Protein AF-A0A7C5XMZ4-F1 (afdb_monomer)

Mean predicted aligned error: 8.35 Å

Foldseek 3Di:
DFDLLVLVLLVQCFDANLVCVVQADPDPVDPGFFKWWKKKKAAAAPPPPQKIWIWIFTADNPPRFTAAPQKTWIDRPPDPPDDIDIDGQHRDTVSSVVVVQLVNQMWMWIFQAMFTHHPPGTGGGHGFWGWKAKWKFFDPPDQDCPLSLVLLLLLQVLCVVFFVWFWWKDLQGTIIMGMATEPHIGGFPPLADADPVRHRPGTDDPLNLLLLLVCCSCCPSSVVDPSNPVRTDPVRSGRRDIDTRFSGADRHNSGGTFTAGSNRHGDRSDSCSSVRRYTDPCSVVSSSVVVVVVVPPPPDDPPPPPPDPPDDDDPDDDD

pLDDT: mean 84.73, std 17.38, range [27.53, 98.38]

Secondary structure (DSSP, 8-state):
---HHHHHHHHHH-TTHHHHGGGS---TTS---EEEEEEEEE--TTSSTT-BEEEEEEEETTTTEEE--SEEEEB-TT-TTPPPEEEE--S-BHHHHHHHHHHTT-EEEEESEEEEE-TT--S--EEEEEEEEEEEEE-SS-S--HHHHHHHHHHHHHHTTT-S--EEEE-SSSEEEEEEEEEEEEETTTT-EE-TTS-EEE---HHHHHHHHHHHIIIIISTT-HHHHTTB-GGG-STTPEEEPTTSBPTTT-PBPEEE-TTS-B----TTHHHHTBPPTHHHHHHHHHHHHHHS--TTS-------TT-----PPP-

Radius of gyration: 21.28 Å; Cα contacts (8 Å, |Δi|>4): 611; chains: 1; bounding box: 60×54×48 Å

Structure (mmCIF, N/CA/C/O backbone):
data_AF-A0A7C5XMZ4-F1
#
_entry.id   AF-A0A7C5XMZ4-F1
#
loop_
_atom_site.group_PDB
_atom_site.id
_atom_site.type_symbol
_atom_site.label_atom_id
_atom_site.label_alt_id
_atom_site.label_comp_id
_atom_site.label_asym_id
_atom_site.label_entity_id
_atom_site.label_seq_id
_atom_site.pdbx_PDB_ins_code
_atom_site.Cartn_x
_atom_site.Cartn_y
_atom_site.Cartn_z
_atom_site.occupancy
_atom_site.B_iso_or_equiv
_atom_site.auth_seq_id
_atom_site.auth_comp_id
_atom_site.auth_asym_id
_atom_site.auth_atom_id
_atom_site.pdbx_PDB_model_num
ATOM 1 N N . MET A 1 1 ? 20.630 -12.367 2.322 1.00 43.78 1 MET A N 1
ATOM 2 C CA . MET A 1 1 ? 20.043 -11.332 1.444 1.00 43.78 1 MET A CA 1
ATOM 3 C C . MET A 1 1 ? 18.575 -11.670 1.307 1.00 43.78 1 MET A C 1
ATOM 5 O O . MET A 1 1 ? 18.290 -12.739 0.783 1.00 43.78 1 MET A O 1
ATOM 9 N N . SER A 1 2 ? 17.673 -10.853 1.857 1.00 59.34 2 SER A N 1
ATOM 10 C CA . SER A 1 2 ? 16.231 -11.066 1.686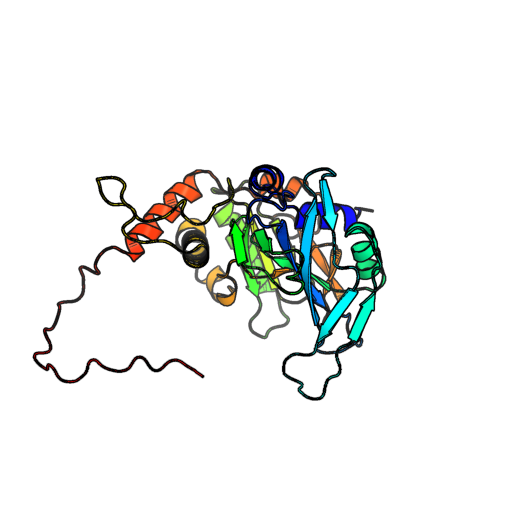 1.00 59.34 2 SER A CA 1
ATOM 11 C C . SER A 1 2 ? 15.871 -10.909 0.205 1.00 59.34 2 SER A C 1
ATOM 13 O O . SER A 1 2 ? 16.296 -9.935 -0.416 1.00 59.34 2 SER A O 1
ATOM 15 N N . ASP A 1 3 ? 15.128 -11.856 -0.368 1.00 89.38 3 ASP A N 1
ATOM 16 C CA . ASP A 1 3 ? 14.710 -11.810 -1.774 1.00 89.38 3 ASP A CA 1
ATOM 17 C C . ASP A 1 3 ? 13.647 -10.716 -1.967 1.00 89.38 3 ASP A C 1
ATOM 19 O O . ASP A 1 3 ? 12.468 -10.923 -1.677 1.00 89.38 3 ASP A O 1
ATOM 23 N N . VAL A 1 4 ? 14.073 -9.536 -2.440 1.00 95.62 4 VAL A N 1
ATOM 24 C CA . VAL A 1 4 ? 13.203 -8.376 -2.715 1.00 95.62 4 VAL A CA 1
ATOM 25 C C . VAL A 1 4 ? 12.037 -8.772 -3.610 1.00 95.62 4 VAL A C 1
ATOM 27 O O . VAL A 1 4 ? 10.905 -8.350 -3.381 1.00 95.62 4 VAL A O 1
ATOM 30 N N . VAL A 1 5 ? 12.293 -9.612 -4.614 1.00 96.25 5 VAL A N 1
ATOM 31 C CA . VAL A 1 5 ? 11.263 -10.047 -5.557 1.00 96.25 5 VAL A CA 1
ATOM 32 C C . VAL A 1 5 ? 10.279 -11.009 -4.903 1.00 96.25 5 VAL A C 1
ATOM 34 O O . VAL A 1 5 ? 9.074 -10.845 -5.090 1.00 96.25 5 VAL A O 1
ATOM 37 N N . GLY A 1 6 ? 10.757 -11.953 -4.091 1.00 96.12 6 GLY A N 1
ATOM 38 C CA . GLY A 1 6 ? 9.897 -12.831 -3.296 1.00 96.12 6 GLY A CA 1
ATOM 39 C C . GLY A 1 6 ? 8.956 -12.041 -2.382 1.00 96.12 6 GLY A C 1
ATOM 40 O O . GLY A 1 6 ? 7.740 -12.255 -2.408 1.00 96.12 6 GLY A O 1
ATOM 41 N N . PHE A 1 7 ? 9.493 -11.056 -1.653 1.00 97.44 7 PHE A N 1
ATOM 42 C CA . PHE A 1 7 ? 8.685 -10.143 -0.843 1.00 97.44 7 PHE A CA 1
ATOM 43 C C . PHE A 1 7 ? 7.689 -9.352 -1.698 1.00 97.44 7 PHE A C 1
ATOM 45 O O . PHE A 1 7 ? 6.510 -9.284 -1.364 1.00 97.44 7 PHE A O 1
ATOM 52 N N . ALA A 1 8 ? 8.124 -8.795 -2.829 1.00 97.88 8 ALA A N 1
ATOM 53 C CA . ALA A 1 8 ? 7.272 -8.011 -3.716 1.00 97.88 8 ALA A CA 1
ATOM 54 C C . ALA A 1 8 ? 6.089 -8.812 -4.269 1.00 97.88 8 ALA A C 1
ATOM 56 O O . ALA A 1 8 ? 4.973 -8.300 -4.307 1.00 97.88 8 ALA A O 1
ATOM 57 N N . ILE A 1 9 ? 6.305 -10.072 -4.654 1.00 97.31 9 ILE A N 1
ATOM 58 C CA . ILE A 1 9 ? 5.230 -10.964 -5.102 1.00 97.31 9 ILE A CA 1
ATOM 59 C C . ILE A 1 9 ? 4.224 -11.200 -3.974 1.00 97.31 9 ILE A C 1
ATOM 61 O O . ILE A 1 9 ? 3.022 -11.054 -4.200 1.00 97.31 9 ILE A O 1
ATOM 65 N N . ALA A 1 10 ? 4.694 -11.510 -2.762 1.00 96.88 10 ALA A N 1
ATOM 66 C CA . ALA A 1 10 ? 3.816 -11.679 -1.606 1.00 96.88 10 ALA A CA 1
ATOM 67 C C . ALA A 1 10 ? 3.040 -10.387 -1.292 1.00 96.88 10 ALA A C 1
ATOM 69 O O . ALA A 1 10 ? 1.837 -10.427 -1.055 1.00 96.88 10 ALA A O 1
ATOM 70 N N . PHE A 1 11 ? 3.700 -9.234 -1.383 1.00 97.38 11 PHE A N 1
ATOM 71 C CA . PHE A 1 11 ? 3.111 -7.925 -1.120 1.00 97.38 11 PHE A CA 1
ATOM 72 C C . PHE A 1 11 ? 2.059 -7.511 -2.160 1.00 97.38 11 PHE A C 1
ATOM 74 O O . PHE A 1 11 ? 1.047 -6.901 -1.807 1.00 97.38 11 PHE A O 1
ATOM 81 N N . ILE A 1 12 ? 2.270 -7.861 -3.435 1.00 97.31 12 ILE A N 1
ATOM 82 C CA . ILE A 1 12 ? 1.307 -7.663 -4.530 1.00 97.31 12 ILE A CA 1
ATOM 83 C C . ILE A 1 12 ? 0.084 -8.562 -4.343 1.00 97.31 12 ILE A C 1
ATOM 85 O O . ILE A 1 12 ? -1.048 -8.101 -4.491 1.00 97.31 12 ILE A O 1
ATOM 89 N N . LYS A 1 13 ? 0.301 -9.836 -4.004 1.00 96.19 13 LYS A N 1
ATOM 90 C CA . LYS A 1 13 ? -0.786 -10.762 -3.682 1.00 96.19 13 LYS A CA 1
ATOM 91 C C . LYS A 1 13 ? -1.589 -10.245 -2.489 1.00 96.19 13 LYS A C 1
ATOM 93 O O . LYS A 1 13 ? -2.808 -10.136 -2.575 1.00 96.19 13 LYS A O 1
ATOM 98 N N . GLY A 1 14 ? -0.916 -9.848 -1.417 1.00 96.12 14 GLY A N 1
ATOM 99 C CA . GLY A 1 14 ? -1.568 -9.475 -0.169 1.00 96.12 14 GLY A CA 1
ATOM 100 C C . GLY A 1 14 ? -2.189 -10.675 0.550 1.00 96.12 14 GLY A C 1
ATOM 101 O O . GLY A 1 14 ? -2.212 -11.802 0.034 1.00 96.12 14 GLY A O 1
ATOM 102 N N . LEU A 1 15 ? -2.665 -10.418 1.762 1.00 95.00 15 LEU A N 1
ATOM 103 C CA . LEU A 1 15 ? -3.123 -11.419 2.718 1.00 95.00 15 LEU A CA 1
ATOM 104 C C . LEU A 1 15 ? -4.347 -12.188 2.198 1.00 95.00 15 LEU A C 1
ATOM 106 O O . LEU A 1 15 ? -4.423 -13.409 2.325 1.00 95.00 15 LEU A O 1
ATOM 110 N N . HIS A 1 16 ? -5.273 -11.488 1.538 1.00 94.50 16 HIS A N 1
ATOM 111 C CA . HIS A 1 16 ? -6.620 -12.011 1.272 1.00 94.50 16 HIS A CA 1
ATOM 112 C C . HIS A 1 16 ? -6.846 -12.523 -0.156 1.00 94.50 16 HIS A C 1
ATOM 114 O O . HIS A 1 16 ? -7.959 -12.916 -0.505 1.00 94.50 16 HIS A O 1
ATOM 120 N N . HIS A 1 17 ? -5.821 -12.563 -1.014 1.00 92.44 17 HIS A N 1
ATOM 121 C CA . HIS A 1 17 ? -6.036 -12.868 -2.437 1.00 92.44 17 HIS A CA 1
ATOM 122 C C . HIS A 1 17 ? -6.640 -14.254 -2.653 1.00 92.44 17 HIS A C 1
ATOM 124 O O . HIS A 1 17 ? -7.527 -14.401 -3.489 1.00 92.44 17 HIS A O 1
ATOM 130 N N . ARG A 1 18 ? -6.210 -15.264 -1.884 1.00 91.19 18 ARG A N 1
ATOM 131 C CA . ARG A 1 18 ? -6.732 -16.634 -2.003 1.00 91.19 18 ARG A CA 1
ATOM 132 C C . ARG A 1 18 ? -8.214 -16.731 -1.663 1.00 91.19 18 ARG A C 1
ATOM 134 O O . ARG A 1 18 ? -8.898 -17.547 -2.268 1.00 91.19 18 ARG A O 1
ATOM 141 N N . GLU A 1 19 ? -8.708 -15.897 -0.750 1.00 90.88 19 GLU A N 1
ATOM 142 C CA . GLU A 1 19 ? -10.135 -15.816 -0.414 1.00 90.88 19 GLU A CA 1
ATOM 143 C C . GLU A 1 19 ? -10.957 -15.204 -1.557 1.00 90.88 19 GLU A C 1
ATOM 145 O O . GLU A 1 19 ? -12.115 -15.562 -1.748 1.00 90.88 19 GLU A O 1
ATOM 150 N N . LEU A 1 20 ? -10.354 -14.304 -2.338 1.00 89.50 20 LEU A N 1
ATOM 151 C CA . LEU A 1 20 ? -11.013 -13.585 -3.432 1.00 89.50 20 LEU A CA 1
ATOM 152 C C . LEU A 1 20 ? -10.897 -14.289 -4.791 1.00 89.50 20 LEU A C 1
ATOM 154 O O . LEU A 1 20 ? -11.711 -14.060 -5.683 1.00 89.50 20 LEU A O 1
ATOM 158 N N . LEU A 1 21 ? -9.884 -15.141 -4.978 1.00 86.50 21 LEU A N 1
ATOM 159 C CA . LEU A 1 21 ? -9.676 -15.892 -6.220 1.00 86.50 21 LEU A CA 1
ATOM 160 C C . LEU A 1 21 ? -10.888 -16.746 -6.645 1.00 86.50 21 LEU A C 1
ATOM 162 O O . LEU A 1 21 ? -11.124 -16.829 -7.848 1.00 86.50 21 LEU A O 1
ATOM 166 N N . PRO A 1 22 ? -11.666 -17.381 -5.743 1.00 83.88 22 PRO A N 1
ATOM 167 C CA . PRO A 1 22 ? -12.878 -18.109 -6.112 1.00 83.88 22 PRO A CA 1
ATOM 168 C C . PRO A 1 22 ? -13.932 -17.270 -6.834 1.00 83.88 22 PRO A C 1
ATOM 170 O O . PRO A 1 22 ? -14.630 -17.814 -7.690 1.00 83.88 22 PRO A O 1
ATOM 173 N N . ASP A 1 23 ? -14.024 -15.979 -6.510 1.00 77.12 23 ASP A N 1
ATOM 174 C CA . ASP A 1 23 ? -14.978 -15.040 -7.108 1.00 77.12 23 ASP A CA 1
ATOM 175 C C . ASP A 1 23 ? -14.519 -14.496 -8.467 1.00 77.12 23 ASP A C 1
ATOM 177 O O . ASP A 1 23 ? -15.308 -13.900 -9.202 1.00 77.12 23 ASP A O 1
ATOM 181 N N . ALA A 1 24 ? -13.243 -14.700 -8.803 1.00 73.56 24 ALA A N 1
ATOM 182 C CA . ALA A 1 24 ? -12.690 -14.444 -10.120 1.00 73.56 24 ALA A CA 1
ATOM 183 C C . ALA A 1 24 ? -12.685 -15.741 -10.945 1.00 73.56 24 ALA A C 1
ATOM 185 O O . ALA A 1 24 ? -12.247 -16.805 -10.495 1.00 73.56 24 ALA A O 1
ATOM 186 N N . GLU A 1 25 ? -13.176 -15.673 -12.180 1.00 66.88 25 GLU A N 1
ATOM 187 C CA . GLU A 1 25 ? -13.223 -16.836 -13.068 1.00 66.88 25 GLU A CA 1
ATOM 188 C C . GLU A 1 25 ? -12.132 -16.783 -14.149 1.00 66.88 25 GLU A C 1
ATOM 190 O O . GLU A 1 25 ? -11.678 -15.708 -14.544 1.00 66.88 25 GLU A O 1
ATOM 195 N N . PRO A 1 26 ? -11.778 -17.948 -14.719 1.00 55.91 26 PRO A N 1
ATOM 196 C CA . PRO A 1 26 ? -11.289 -18.063 -16.088 1.00 55.91 26 PRO A CA 1
ATOM 197 C C . PRO A 1 26 ? -12.385 -18.459 -17.110 1.00 55.91 26 PRO A C 1
ATOM 199 O O . PRO A 1 26 ? -12.073 -18.560 -18.295 1.00 55.91 26 PRO A O 1
ATOM 202 N N . ASP A 1 27 ? -13.630 -18.721 -16.691 1.00 48.00 27 ASP A N 1
ATOM 203 C CA . ASP A 1 27 ? -14.717 -19.231 -17.540 1.00 48.00 27 ASP A CA 1
ATOM 204 C C . ASP A 1 27 ? -15.294 -18.139 -18.464 1.00 48.00 27 ASP A C 1
ATOM 206 O O . ASP A 1 27 ? -15.891 -17.144 -18.065 1.00 48.00 27 ASP A O 1
ATOM 210 N N . VAL A 1 28 ? -15.063 -18.349 -19.758 1.00 46.25 28 VAL A N 1
ATOM 211 C CA . VAL A 1 28 ? -15.349 -17.431 -20.869 1.00 46.25 28 VAL A CA 1
ATOM 212 C C . VAL A 1 28 ? -16.852 -17.321 -21.171 1.00 46.25 28 VAL A C 1
ATOM 214 O O . VAL A 1 28 ? -17.266 -16.460 -21.948 1.00 46.25 28 VAL A O 1
ATOM 217 N N . SER A 1 29 ? -17.677 -18.201 -20.592 1.00 47.00 29 SER A N 1
ATOM 218 C CA . SER A 1 29 ? -19.117 -18.297 -20.872 1.00 47.00 29 SER A CA 1
ATOM 219 C C . SER A 1 29 ? -19.991 -17.445 -19.946 1.00 47.00 29 SER A C 1
ATOM 221 O O . SER A 1 29 ? -21.144 -17.148 -20.270 1.00 47.00 29 SER A O 1
ATOM 223 N N . ARG A 1 30 ? -19.441 -16.995 -18.816 1.00 51.38 30 ARG A N 1
ATOM 224 C CA . ARG A 1 30 ? -20.086 -16.089 -17.863 1.00 51.38 30 ARG A CA 1
ATOM 225 C C . ARG A 1 30 ? -19.277 -14.797 -17.856 1.00 51.38 30 ARG A C 1
ATOM 227 O O . ARG A 1 30 ? -18.057 -14.827 -17.906 1.00 51.38 30 ARG A O 1
ATOM 234 N N . ARG A 1 31 ? -19.920 -13.626 -17.874 1.00 52.53 31 ARG A N 1
ATOM 235 C CA . ARG A 1 31 ? -19.197 -12.337 -17.871 1.00 52.53 31 ARG A CA 1
ATOM 236 C C . ARG A 1 31 ? -18.496 -12.122 -16.521 1.00 52.53 31 ARG A C 1
ATOM 238 O O . ARG A 1 31 ? -19.016 -11.393 -15.681 1.00 52.53 31 ARG A O 1
ATOM 245 N N . ASN A 1 32 ? -17.326 -12.726 -16.339 1.00 65.81 32 ASN A N 1
ATOM 246 C CA . ASN A 1 32 ? -16.532 -12.695 -15.119 1.00 65.81 32 ASN A CA 1
ATOM 247 C C . ASN A 1 32 ? -15.108 -12.194 -15.406 1.00 65.81 32 ASN A C 1
ATOM 249 O O . ASN A 1 32 ? -14.600 -12.276 -16.521 1.00 65.81 32 ASN A O 1
ATOM 253 N N . PHE A 1 33 ? -14.525 -11.529 -14.416 1.00 78.38 33 PHE A N 1
ATOM 254 C CA . PHE A 1 33 ? -13.332 -10.693 -14.540 1.00 78.38 33 PHE A CA 1
ATOM 255 C C . PHE A 1 33 ? -12.094 -11.391 -13.965 1.00 78.38 33 PHE A C 1
ATOM 257 O O . PHE A 1 33 ? -12.207 -12.386 -13.252 1.00 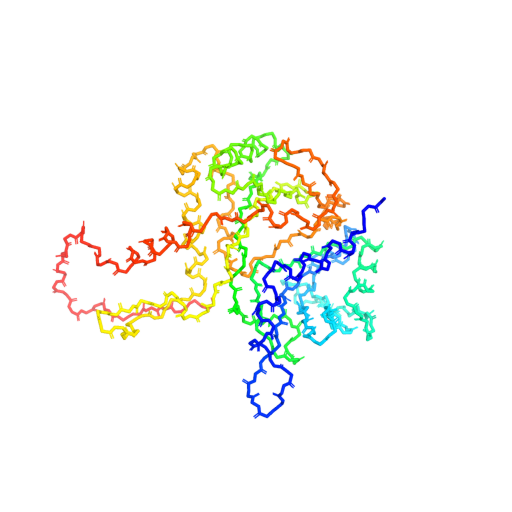78.38 33 PHE A O 1
ATOM 264 N N . TYR A 1 34 ? -10.918 -10.813 -14.204 1.00 83.38 34 TYR A N 1
ATOM 265 C CA . TYR A 1 34 ? -9.662 -11.215 -13.581 1.00 83.38 34 TYR A CA 1
ATOM 266 C C . TYR A 1 34 ? -9.394 -10.386 -12.323 1.00 83.38 34 TYR A C 1
ATOM 268 O O . TYR A 1 34 ? -9.437 -9.151 -12.363 1.00 83.38 34 TYR A O 1
ATOM 276 N N . LEU A 1 35 ? -9.102 -11.070 -11.215 1.00 90.44 35 LEU A N 1
ATOM 277 C CA . LEU A 1 35 ? -8.602 -10.440 -9.996 1.00 90.44 35 LEU A CA 1
ATOM 278 C C . LEU A 1 35 ? -7.160 -9.981 -10.218 1.00 90.44 35 LEU A C 1
ATOM 280 O O . LEU A 1 35 ? -6.343 -10.713 -10.783 1.00 90.44 35 LEU A O 1
ATOM 284 N N . ALA A 1 36 ? -6.857 -8.764 -9.786 1.00 92.75 36 ALA A N 1
ATOM 285 C CA . ALA A 1 36 ? -5.574 -8.146 -10.055 1.00 92.75 36 ALA A CA 1
ATOM 286 C C . ALA A 1 36 ? -5.206 -7.053 -9.039 1.00 92.75 36 ALA A C 1
ATOM 288 O O . ALA A 1 36 ? -5.960 -6.761 -8.108 1.00 92.75 36 ALA A O 1
ATOM 289 N N . ARG A 1 37 ? -4.060 -6.404 -9.264 1.00 94.00 37 ARG A N 1
ATOM 290 C CA . ARG A 1 37 ? -3.674 -5.123 -8.653 1.00 94.00 37 ARG A CA 1
ATOM 291 C C . ARG A 1 37 ? -3.317 -4.091 -9.705 1.00 94.00 37 ARG A C 1
ATOM 293 O O . ARG A 1 37 ? -2.705 -4.427 -10.717 1.00 94.00 37 ARG A O 1
ATOM 300 N N . ASP A 1 38 ? -3.620 -2.832 -9.416 1.00 94.88 38 ASP A N 1
ATOM 301 C CA . ASP A 1 38 ? -3.057 -1.724 -10.177 1.00 94.88 38 ASP A CA 1
ATOM 302 C C . ASP A 1 38 ? -1.602 -1.517 -9.737 1.00 94.88 38 ASP A C 1
ATOM 304 O O . ASP A 1 38 ? -1.283 -1.446 -8.548 1.00 94.88 38 ASP A O 1
ATOM 308 N N . MET A 1 39 ? -0.718 -1.395 -10.716 1.00 96.12 39 MET A N 1
ATOM 309 C CA . MET A 1 39 ? 0.714 -1.214 -10.546 1.00 96.12 39 MET A CA 1
ATOM 310 C C . MET A 1 39 ? 1.149 0.117 -11.140 1.00 96.12 39 MET A C 1
ATOM 312 O O . MET A 1 39 ? 0.579 0.613 -12.119 1.00 96.12 39 MET A O 1
ATOM 316 N N . ARG A 1 40 ? 2.232 0.670 -10.599 1.00 96.06 40 ARG A N 1
ATOM 317 C CA . ARG A 1 40 ? 2.970 1.753 -11.245 1.00 96.06 40 ARG A CA 1
ATOM 318 C C . ARG A 1 40 ? 4.458 1.530 -11.137 1.00 96.06 40 ARG A C 1
ATOM 320 O O . ARG A 1 40 ? 4.970 1.144 -10.091 1.00 96.06 40 ARG A O 1
ATOM 327 N N . VAL A 1 41 ? 5.141 1.849 -12.224 1.00 96.00 41 VAL A N 1
ATOM 328 C CA . VAL A 1 41 ? 6.594 1.813 -12.306 1.00 96.00 41 VAL A CA 1
ATOM 329 C C . VAL A 1 41 ? 7.104 3.189 -12.708 1.00 96.00 41 VAL A C 1
ATOM 331 O O . VAL A 1 41 ? 6.567 3.811 -13.632 1.00 96.00 41 VAL A O 1
ATOM 334 N N . LEU A 1 42 ? 8.133 3.666 -12.008 1.00 95.62 42 LEU A N 1
ATOM 335 C CA . LEU A 1 42 ? 8.806 4.926 -12.312 1.00 95.62 42 LEU A CA 1
ATOM 336 C C . LEU A 1 42 ? 10.292 4.674 -12.605 1.00 95.62 42 LEU A C 1
ATOM 338 O O . LEU A 1 42 ? 10.929 3.905 -11.880 1.00 95.62 42 LEU A O 1
ATOM 342 N N . PRO A 1 43 ? 10.840 5.293 -13.663 1.00 94.12 43 PRO A N 1
ATOM 343 C CA . PRO A 1 43 ? 12.244 5.157 -14.026 1.00 94.12 43 PRO A CA 1
ATOM 344 C C . PRO A 1 43 ? 13.154 5.798 -12.966 1.00 94.12 43 PRO A C 1
ATOM 346 O O . PRO A 1 43 ? 12.728 6.735 -12.290 1.00 94.12 43 PRO A O 1
ATOM 349 N N . PRO A 1 44 ? 14.399 5.317 -12.801 1.00 90.62 44 PRO A N 1
ATOM 350 C CA . PRO A 1 44 ? 15.346 5.902 -11.854 1.00 90.62 44 PRO A CA 1
ATOM 351 C C . PRO A 1 44 ? 15.736 7.336 -12.234 1.00 90.62 44 PRO A C 1
ATOM 353 O O . PRO A 1 44 ? 15.589 7.756 -13.385 1.00 90.62 44 PRO A O 1
ATOM 356 N N . VAL A 1 45 ? 16.317 8.058 -11.271 1.00 82.69 45 VAL A N 1
ATOM 357 C CA . VAL A 1 45 ? 16.841 9.422 -11.450 1.00 82.69 45 VAL A CA 1
ATOM 358 C C . VAL A 1 45 ? 17.664 9.525 -12.734 1.00 82.69 45 VAL A C 1
ATOM 360 O O . VAL A 1 45 ? 18.544 8.705 -12.993 1.00 82.69 45 VAL A O 1
ATOM 363 N N . GLY A 1 46 ? 17.391 10.552 -13.538 1.00 80.69 46 GLY A N 1
ATOM 364 C CA . GLY A 1 46 ? 18.132 10.818 -14.772 1.00 80.69 46 GLY A CA 1
ATOM 365 C C . GLY A 1 46 ? 17.747 9.933 -15.963 1.00 80.69 46 GLY A C 1
ATOM 366 O O . GLY A 1 46 ? 18.149 10.247 -17.080 1.00 80.69 46 GLY A O 1
ATOM 367 N N . LYS A 1 47 ? 16.922 8.890 -15.780 1.00 79.94 47 LYS A N 1
ATOM 368 C CA . LYS A 1 47 ? 16.286 8.150 -16.881 1.00 79.94 47 LYS A CA 1
ATOM 369 C C . LYS A 1 47 ? 14.840 8.620 -17.044 1.00 79.94 47 LYS A C 1
ATOM 371 O O . LYS A 1 47 ? 14.089 8.661 -16.079 1.00 79.94 47 LYS A O 1
ATOM 376 N N . LEU A 1 48 ? 14.444 8.959 -18.275 1.00 84.06 48 LEU A N 1
ATOM 377 C CA . LEU A 1 48 ? 13.050 9.232 -18.665 1.00 84.06 48 LEU A CA 1
ATOM 378 C C . LEU A 1 48 ? 12.284 10.128 -17.665 1.00 84.06 48 LEU A C 1
ATOM 380 O O . LEU A 1 48 ? 11.200 9.787 -17.197 1.00 84.06 48 LEU A O 1
ATOM 384 N N . GLY A 1 49 ? 12.858 11.282 -17.311 1.00 84.31 49 GLY A N 1
ATOM 385 C CA . GLY A 1 49 ? 12.302 12.168 -16.284 1.00 84.31 49 GLY A CA 1
ATOM 386 C C . GLY A 1 49 ? 10.828 12.531 -16.520 1.00 84.31 49 GLY A C 1
ATOM 387 O O . GLY A 1 49 ? 10.449 13.002 -17.594 1.00 84.31 49 GLY A O 1
ATOM 388 N N . GLY A 1 50 ? 9.992 12.309 -15.501 1.00 85.12 50 GLY A N 1
ATOM 389 C CA . GLY A 1 50 ? 8.544 12.549 -15.542 1.00 85.12 50 GLY A CA 1
ATOM 390 C C . GLY A 1 50 ? 7.722 11.432 -16.196 1.00 85.12 50 GLY A C 1
ATOM 391 O O . GLY A 1 50 ? 6.494 11.445 -16.082 1.00 85.12 50 GLY A O 1
ATOM 392 N N . TYR A 1 51 ? 8.364 10.450 -16.836 1.00 93.38 51 TYR A N 1
ATOM 393 C CA . TYR A 1 51 ? 7.658 9.284 -17.349 1.00 93.38 51 TYR A CA 1
ATOM 394 C C . TYR A 1 51 ? 7.259 8.340 -16.219 1.00 93.38 51 TYR A C 1
ATOM 396 O O . TYR A 1 51 ? 7.939 8.209 -15.204 1.00 93.38 51 TYR A O 1
ATOM 404 N N . HIS A 1 52 ? 6.159 7.630 -16.420 1.00 94.25 52 HIS A N 1
ATOM 405 C CA . HIS A 1 52 ? 5.804 6.462 -15.633 1.00 94.25 52 HIS A CA 1
ATOM 406 C C . HIS A 1 52 ? 4.953 5.509 -16.463 1.00 94.25 52 HIS A C 1
ATOM 408 O O . HIS A 1 52 ? 4.337 5.898 -17.457 1.00 94.25 52 HIS A O 1
ATOM 414 N N . SER A 1 53 ? 4.895 4.264 -16.016 1.00 93.81 53 SER A N 1
ATOM 415 C CA . SER A 1 53 ? 3.981 3.265 -16.548 1.00 93.81 53 SER A CA 1
ATOM 416 C C . SER A 1 53 ? 2.960 2.896 -15.482 1.00 93.81 53 SER A C 1
ATOM 418 O O . SER A 1 53 ? 3.322 2.746 -14.314 1.00 93.81 53 SER A O 1
ATOM 420 N N . ARG A 1 54 ? 1.691 2.769 -15.876 1.00 93.75 54 ARG A N 1
ATOM 421 C CA . ARG A 1 54 ? 0.637 2.155 -15.064 1.00 93.75 54 ARG A CA 1
ATOM 422 C C . ARG A 1 54 ? 0.146 0.917 -15.777 1.00 93.75 54 ARG A C 1
ATOM 424 O O . ARG A 1 54 ? -0.064 0.968 -16.989 1.00 93.75 54 ARG A O 1
ATOM 431 N N . PHE A 1 55 ? -0.022 -0.162 -15.030 1.00 93.00 55 PHE A N 1
ATOM 432 C CA . PHE A 1 55 ? -0.536 -1.396 -15.591 1.00 93.00 55 PHE A CA 1
ATOM 433 C C . PHE A 1 55 ? -1.201 -2.290 -14.552 1.00 93.00 55 PHE A C 1
ATOM 435 O O . PHE A 1 55 ? -1.184 -1.978 -13.366 1.00 93.00 55 PHE A O 1
ATOM 442 N N . ILE A 1 56 ? -1.778 -3.402 -14.998 1.00 91.88 56 ILE A N 1
ATOM 443 C CA . ILE A 1 56 ? -2.451 -4.377 -14.143 1.00 91.88 56 ILE A CA 1
ATOM 444 C C . ILE A 1 56 ? -1.565 -5.610 -13.929 1.00 91.88 56 ILE A C 1
ATOM 446 O O . ILE A 1 56 ? -1.014 -6.158 -14.880 1.00 91.88 56 ILE A O 1
ATOM 450 N N . ALA A 1 57 ? -1.430 -6.046 -12.677 1.00 93.12 57 ALA A N 1
ATOM 451 C CA . ALA A 1 57 ? -0.823 -7.318 -12.300 1.00 93.12 57 ALA A CA 1
ATOM 452 C C . ALA A 1 57 ? -1.919 -8.353 -12.02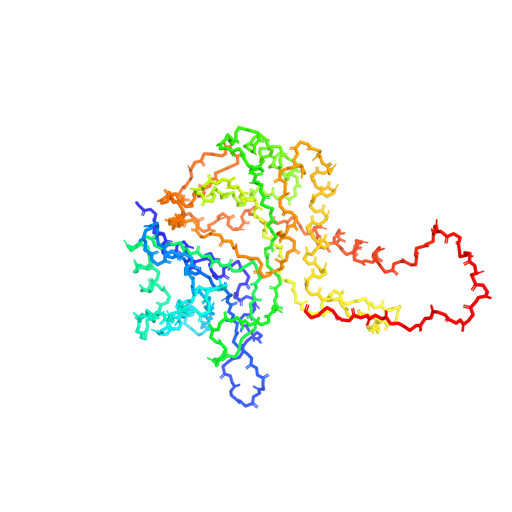1 1.00 93.12 57 ALA A C 1
ATOM 454 O O . ALA A 1 57 ? -2.571 -8.287 -10.978 1.00 93.12 57 ALA A O 1
ATOM 455 N N . TRP A 1 58 ? -2.142 -9.284 -12.949 1.00 91.25 58 TRP A N 1
ATOM 456 C CA . TRP A 1 58 ? -3.208 -10.285 -12.847 1.00 91.25 58 TRP A CA 1
ATOM 457 C C . TRP A 1 58 ? -2.799 -11.472 -11.994 1.00 91.25 58 TRP A C 1
ATOM 459 O O . TRP A 1 58 ? -1.646 -11.905 -12.031 1.00 91.25 58 TRP A O 1
ATOM 469 N N . PHE A 1 59 ? -3.766 -12.040 -11.283 1.00 90.94 59 PHE A N 1
ATOM 470 C CA . PHE A 1 59 ? -3.561 -13.266 -10.530 1.00 90.94 59 PHE A CA 1
ATOM 471 C C . PHE A 1 59 ? -4.059 -14.473 -11.304 1.00 90.94 59 PHE A C 1
ATOM 473 O O . PHE A 1 59 ? -5.155 -14.475 -11.868 1.00 90.94 59 PHE A O 1
ATOM 480 N N . ASP A 1 60 ? -3.251 -15.521 -11.286 1.00 85.56 60 ASP A N 1
ATOM 481 C CA . ASP A 1 60 ? -3.629 -16.828 -11.784 1.00 85.56 60 ASP A CA 1
ATOM 482 C C . ASP A 1 60 ? -4.024 -17.726 -10.623 1.00 85.56 60 ASP A C 1
ATOM 484 O O . ASP A 1 60 ? -3.207 -18.119 -9.788 1.00 85.56 60 ASP A O 1
ATOM 488 N N . ARG A 1 61 ? -5.313 -18.060 -10.615 1.00 80.31 61 ARG A N 1
ATOM 489 C CA . ARG A 1 61 ? -5.941 -18.915 -9.618 1.00 80.31 61 ARG A CA 1
ATOM 490 C C . ARG A 1 61 ? -5.354 -20.325 -9.568 1.00 80.31 61 ARG A C 1
ATOM 492 O O . ARG A 1 61 ? -5.336 -20.911 -8.493 1.00 80.31 61 ARG A O 1
ATOM 499 N N . LEU A 1 62 ? -4.959 -20.895 -10.706 1.00 81.31 62 LEU A N 1
ATOM 500 C CA . LEU A 1 62 ? -4.584 -22.310 -10.792 1.00 81.31 62 LEU A CA 1
ATOM 501 C C . LEU A 1 62 ? -3.147 -22.544 -10.343 1.00 81.31 62 LEU A C 1
ATOM 503 O O . LEU A 1 62 ? -2.866 -23.530 -9.668 1.00 81.31 62 LEU A O 1
ATOM 507 N N . ASN A 1 63 ? -2.257 -21.627 -10.713 1.00 84.25 63 ASN A N 1
ATOM 508 C CA . ASN A 1 63 ? -0.825 -21.769 -10.469 1.00 84.25 63 ASN A CA 1
ATOM 509 C C . ASN A 1 63 ? -0.329 -20.924 -9.287 1.00 84.25 63 ASN A C 1
ATOM 511 O O . ASN A 1 63 ? 0.849 -20.991 -8.948 1.00 84.25 63 ASN A O 1
ATOM 515 N N . ASP A 1 64 ? -1.210 -20.127 -8.670 1.00 85.75 64 ASP A N 1
ATOM 516 C CA . ASP A 1 64 ? -0.863 -19.149 -7.634 1.00 85.75 64 ASP A CA 1
ATOM 517 C C . ASP A 1 64 ? 0.272 -18.215 -8.103 1.00 85.75 64 ASP A C 1
ATOM 519 O O . ASP A 1 64 ? 1.255 -17.961 -7.403 1.00 85.75 64 ASP A O 1
ATOM 523 N N . LEU A 1 65 ? 0.152 -17.720 -9.338 1.00 89.12 65 LEU A N 1
ATOM 524 C CA . LEU A 1 65 ? 1.134 -16.847 -9.984 1.00 89.12 65 LEU A CA 1
ATOM 525 C C . LEU A 1 65 ? 0.588 -15.432 -10.165 1.00 89.12 65 LEU A C 1
ATOM 527 O O . LEU A 1 65 ? -0.620 -15.203 -10.213 1.00 89.12 65 LEU A O 1
ATOM 531 N N . VAL A 1 66 ? 1.509 -14.479 -10.299 1.00 92.25 66 VAL A N 1
ATOM 532 C CA . VAL A 1 66 ? 1.206 -13.105 -10.707 1.00 92.25 66 VAL A CA 1
ATOM 533 C C . VAL A 1 66 ? 1.796 -12.880 -12.095 1.00 92.25 66 VAL A C 1
ATOM 535 O O . VAL A 1 66 ? 2.967 -13.186 -12.335 1.00 92.25 66 VAL A O 1
ATOM 538 N N . TYR A 1 67 ? 0.992 -12.338 -13.003 1.00 91.00 67 TYR A N 1
ATOM 539 C CA . TYR A 1 67 ? 1.383 -12.017 -14.370 1.00 91.00 67 TYR A CA 1
ATOM 540 C C . TYR A 1 67 ? 1.397 -10.513 -14.587 1.00 91.00 67 TYR A C 1
ATOM 542 O O . TYR A 1 67 ? 0.454 -9.810 -14.222 1.00 91.00 67 TYR A O 1
ATOM 550 N N . PHE A 1 68 ? 2.466 -10.029 -15.213 1.00 91.69 68 PHE A N 1
ATOM 551 C CA . PHE A 1 68 ? 2.532 -8.673 -15.745 1.00 91.69 68 PHE A CA 1
ATOM 552 C C . PHE A 1 68 ? 2.249 -8.705 -17.251 1.00 91.69 68 PHE A C 1
ATOM 554 O O . PHE A 1 68 ? 2.416 -9.750 -17.884 1.00 91.69 68 PHE A O 1
ATOM 561 N N . PRO A 1 69 ? 1.827 -7.583 -17.856 1.00 88.88 69 PRO A N 1
ATOM 562 C CA . PRO A 1 69 ? 1.690 -7.511 -19.300 1.00 88.88 69 PRO A CA 1
ATOM 563 C C . PRO A 1 69 ? 3.060 -7.684 -19.955 1.00 88.88 69 PRO A C 1
ATOM 565 O O . PRO A 1 69 ? 4.045 -7.121 -19.478 1.00 88.88 69 PRO A O 1
ATOM 568 N N . ALA A 1 70 ? 3.120 -8.383 -21.089 1.00 87.69 70 ALA A N 1
ATOM 569 C CA . ALA A 1 70 ? 4.381 -8.629 -21.793 1.00 87.69 70 ALA A CA 1
ATOM 570 C C . ALA A 1 70 ? 5.100 -7.348 -22.252 1.00 87.69 70 ALA A C 1
ATOM 572 O O . ALA A 1 70 ? 6.313 -7.340 -22.473 1.00 87.69 70 ALA A O 1
ATOM 573 N N . ASN A 1 71 ? 4.349 -6.257 -22.396 1.00 87.62 71 ASN A N 1
ATOM 574 C CA . ASN A 1 71 ? 4.845 -4.931 -22.718 1.00 87.62 71 ASN A CA 1
ATOM 575 C C . ASN A 1 71 ? 4.146 -3.904 -21.827 1.00 87.62 71 ASN A C 1
ATOM 577 O O . ASN A 1 71 ? 2.916 -3.885 -21.746 1.00 87.62 71 ASN A O 1
ATOM 581 N N . ILE A 1 72 ? 4.931 -3.025 -21.208 1.00 88.69 72 ILE A N 1
ATOM 582 C CA . ILE A 1 72 ? 4.416 -1.864 -20.495 1.00 88.69 72 ILE A CA 1
ATOM 583 C C . ILE A 1 72 ? 4.813 -0.564 -21.193 1.00 88.69 72 ILE A C 1
ATOM 585 O O . ILE A 1 72 ? 5.944 -0.381 -21.649 1.00 88.69 72 ILE A O 1
ATOM 589 N N . ARG A 1 73 ? 3.871 0.380 -21.233 1.00 90.56 73 ARG A N 1
ATOM 590 C CA . ARG A 1 73 ? 4.046 1.670 -21.898 1.00 90.56 73 ARG A CA 1
ATOM 591 C C . ARG A 1 73 ? 4.302 2.775 -20.882 1.00 90.56 73 ARG A C 1
ATOM 593 O O . ARG A 1 73 ? 3.424 3.131 -20.099 1.00 90.56 73 ARG A O 1
ATOM 600 N N . PHE A 1 74 ? 5.482 3.370 -20.954 1.00 93.06 74 PHE A N 1
ATOM 601 C CA . PHE A 1 74 ? 5.812 4.596 -20.250 1.00 93.06 74 PHE A CA 1
ATOM 602 C C . PHE A 1 74 ? 5.251 5.797 -21.003 1.00 93.06 74 PHE A C 1
ATOM 604 O O . PHE A 1 74 ? 5.463 5.965 -22.202 1.00 93.06 74 PHE A O 1
ATOM 611 N N . THR A 1 75 ? 4.556 6.655 -20.268 1.00 92.38 75 THR A N 1
ATOM 612 C CA . THR A 1 75 ? 4.025 7.929 -20.758 1.00 92.38 75 THR A CA 1
ATOM 613 C C . THR A 1 75 ? 4.456 9.045 -19.819 1.00 92.38 75 THR A C 1
ATOM 615 O O . THR A 1 75 ? 4.779 8.783 -18.659 1.00 92.38 75 THR A O 1
ATOM 618 N N . LYS A 1 76 ? 4.447 10.290 -20.301 1.00 91.56 76 LYS A N 1
ATOM 619 C CA . LYS A 1 76 ? 4.752 11.483 -19.505 1.00 91.56 76 LYS A CA 1
ATOM 620 C C . LYS A 1 76 ? 3.518 12.387 -19.437 1.00 91.56 76 LYS A C 1
ATOM 622 O O . LYS A 1 76 ? 3.365 13.285 -20.265 1.00 91.56 76 LYS A O 1
ATOM 627 N N . PRO A 1 77 ? 2.593 12.141 -18.492 1.00 84.38 77 PRO A N 1
ATOM 628 C CA . PRO A 1 77 ? 1.390 12.955 -18.386 1.00 84.38 77 PRO A CA 1
ATOM 629 C C . PRO A 1 77 ? 1.723 14.430 -18.181 1.00 84.38 77 PRO A C 1
ATOM 631 O O . PRO A 1 77 ? 2.603 14.773 -17.395 1.00 84.38 77 PRO A O 1
ATOM 634 N N . GLY A 1 78 ? 1.012 15.293 -18.904 1.00 82.44 78 GLY A N 1
ATOM 635 C CA . GLY A 1 78 ? 1.250 16.738 -18.915 1.00 82.44 78 GLY A CA 1
ATOM 636 C C . GLY A 1 78 ? 2.185 17.224 -20.027 1.00 82.44 78 GLY A C 1
ATOM 637 O O . GLY A 1 78 ? 2.229 18.424 -20.273 1.00 82.44 78 GLY A O 1
ATOM 638 N N . ASP A 1 79 ? 2.864 16.325 -20.745 1.00 87.56 79 ASP A N 1
ATOM 639 C CA . ASP A 1 79 ? 3.723 16.667 -21.881 1.00 87.56 79 ASP A CA 1
ATOM 640 C C . ASP A 1 79 ? 3.135 16.103 -23.185 1.00 87.56 79 ASP A C 1
ATOM 642 O O . ASP A 1 79 ? 3.277 14.922 -23.492 1.00 87.56 79 ASP A O 1
ATOM 646 N N . LYS A 1 80 ? 2.426 16.944 -23.951 1.00 81.81 80 LYS A N 1
ATOM 647 C CA . LYS A 1 80 ? 1.728 16.518 -25.182 1.00 81.81 80 LYS A CA 1
ATOM 648 C C . LYS A 1 80 ? 2.677 16.134 -26.325 1.00 81.81 80 LYS A C 1
ATOM 650 O O . LYS A 1 80 ? 2.224 15.496 -27.269 1.00 81.81 80 LYS A O 1
ATOM 655 N N . GLY A 1 81 ? 3.946 16.544 -26.262 1.00 84.75 81 GLY A N 1
ATOM 656 C CA . GLY A 1 81 ? 4.962 16.227 -27.272 1.00 84.75 81 GLY A CA 1
ATOM 657 C C . GLY A 1 81 ? 5.802 14.993 -26.936 1.00 84.75 81 GLY A C 1
ATOM 658 O O . GLY A 1 81 ? 6.648 14.601 -27.731 1.00 84.75 81 GLY A O 1
ATOM 659 N N . ALA A 1 82 ? 5.598 14.394 -25.761 1.00 88.31 82 ALA A N 1
ATOM 660 C CA . ALA A 1 82 ? 6.355 13.238 -25.308 1.00 88.31 82 ALA A CA 1
ATOM 661 C C . ALA A 1 82 ? 5.881 11.948 -25.996 1.00 88.31 82 ALA A C 1
ATOM 663 O O . ALA A 1 82 ? 4.737 11.520 -25.820 1.00 88.31 82 ALA A O 1
ATOM 664 N N . GLU A 1 83 ? 6.777 11.296 -26.737 1.00 90.50 83 GLU A N 1
ATOM 665 C CA . GLU A 1 83 ? 6.490 9.999 -27.345 1.00 90.50 83 GLU A CA 1
ATOM 666 C C . GLU A 1 83 ? 6.473 8.875 -26.295 1.00 90.50 83 GLU A C 1
ATOM 668 O O . GLU A 1 83 ? 7.366 8.799 -25.447 1.00 90.50 83 GLU A O 1
ATOM 673 N N . PRO A 1 84 ? 5.479 7.968 -26.327 1.00 90.31 84 PRO A N 1
ATOM 674 C CA . PRO A 1 84 ? 5.453 6.830 -25.422 1.00 90.31 84 PRO A CA 1
ATOM 675 C C . PRO A 1 84 ? 6.618 5.868 -25.663 1.00 90.31 84 PRO A C 1
ATOM 677 O O . PRO A 1 84 ? 6.947 5.543 -26.801 1.00 90.31 84 PRO A O 1
ATOM 680 N N . ILE A 1 85 ? 7.168 5.324 -24.580 1.00 90.81 85 ILE A N 1
ATOM 681 C CA . ILE A 1 85 ? 8.271 4.358 -24.632 1.00 90.81 85 ILE A CA 1
ATOM 682 C C . ILE A 1 85 ? 7.761 3.005 -24.159 1.00 90.81 85 ILE A C 1
ATOM 684 O O . ILE A 1 85 ? 7.177 2.896 -23.083 1.00 90.81 85 ILE A O 1
ATOM 688 N N . ASN A 1 86 ? 7.981 1.964 -24.955 1.00 89.94 86 ASN A N 1
ATOM 689 C CA . ASN A 1 86 ? 7.572 0.608 -24.612 1.00 89.94 86 ASN A CA 1
ATOM 690 C C . ASN A 1 86 ? 8.753 -0.160 -24.016 1.00 89.94 86 ASN A C 1
ATOM 692 O O . ASN A 1 86 ? 9.845 -0.160 -24.582 1.00 89.94 86 ASN A O 1
ATOM 696 N N . VAL A 1 87 ? 8.521 -0.831 -22.892 1.00 87.31 87 VAL A N 1
ATOM 697 C CA . VAL A 1 87 ? 9.475 -1.757 -22.278 1.00 87.31 87 VAL A CA 1
ATOM 698 C C . VAL A 1 87 ? 8.884 -3.155 -22.360 1.00 87.31 87 VAL A C 1
ATOM 700 O O . VAL A 1 87 ? 7.774 -3.398 -21.889 1.00 87.31 87 VAL A O 1
ATOM 703 N N . VAL A 1 88 ? 9.631 -4.066 -22.978 1.00 85.94 88 VAL A N 1
ATOM 704 C CA . VAL A 1 88 ? 9.210 -5.451 -23.196 1.00 85.94 88 VAL A CA 1
ATOM 705 C C . VAL A 1 88 ? 9.767 -6.325 -22.078 1.00 85.94 88 VAL A C 1
ATOM 707 O O . VAL A 1 88 ? 10.979 -6.400 -21.888 1.00 85.94 88 VAL A O 1
ATOM 710 N N . PHE A 1 89 ? 8.871 -6.990 -21.355 1.00 83.31 89 PHE A N 1
ATOM 711 C CA . PHE A 1 89 ? 9.202 -8.048 -20.402 1.00 83.31 89 PHE A CA 1
ATOM 712 C C . PHE A 1 89 ? 9.205 -9.437 -21.062 1.00 83.31 89 PHE A C 1
ATOM 714 O O . PHE A 1 89 ? 9.895 -10.330 -20.578 1.00 83.31 89 PHE A O 1
ATOM 721 N N . GLY A 1 90 ? 8.479 -9.603 -22.178 1.00 72.75 90 GLY A N 1
ATOM 722 C CA . GLY A 1 90 ? 8.186 -10.906 -22.795 1.00 72.75 90 GLY A CA 1
ATOM 723 C C . GLY A 1 90 ? 7.008 -11.607 -22.108 1.00 72.75 90 GLY A C 1
ATOM 724 O O . GLY A 1 90 ? 6.392 -11.022 -21.221 1.00 72.75 90 GLY A O 1
ATOM 725 N N . ASP A 1 91 ? 6.694 -12.851 -22.485 1.00 66.19 91 ASP A N 1
ATOM 726 C CA . ASP A 1 91 ? 5.679 -13.686 -21.806 1.00 66.19 91 ASP A CA 1
ATOM 727 C C . ASP A 1 91 ? 6.195 -14.183 -20.445 1.00 66.19 91 ASP A C 1
ATOM 729 O O . ASP A 1 91 ? 6.371 -15.375 -20.195 1.00 66.19 91 ASP A O 1
ATOM 733 N N . ALA A 1 92 ? 6.525 -13.240 -19.570 1.00 64.25 92 ALA A N 1
ATOM 734 C CA . ALA A 1 92 ? 7.252 -13.491 -18.346 1.00 64.25 92 ALA A CA 1
ATOM 735 C C . ALA A 1 92 ? 6.329 -13.379 -17.127 1.00 64.25 92 ALA A C 1
ATOM 737 O O . ALA A 1 92 ? 5.443 -12.522 -17.061 1.00 64.25 92 ALA A O 1
ATOM 738 N N . SER A 1 93 ? 6.550 -14.240 -16.132 1.00 84.25 93 SER A N 1
ATOM 739 C CA . SER A 1 93 ? 5.930 -14.075 -14.818 1.00 84.25 93 SER A CA 1
ATOM 740 C C . SER A 1 93 ? 6.322 -12.720 -14.218 1.00 84.25 93 SER A C 1
ATOM 742 O O . SER A 1 93 ? 7.364 -12.144 -14.556 1.00 84.25 93 SER A O 1
ATOM 744 N N . ALA A 1 94 ? 5.515 -12.214 -13.283 1.00 91.94 94 ALA A N 1
ATOM 745 C CA . ALA A 1 94 ? 5.841 -10.985 -12.562 1.00 91.94 94 ALA A CA 1
ATOM 746 C C . ALA A 1 94 ? 7.229 -11.049 -11.903 1.00 91.94 94 ALA A C 1
ATOM 748 O O . ALA A 1 94 ? 7.898 -10.027 -11.808 1.00 91.94 94 ALA A O 1
ATOM 749 N N . GLU A 1 95 ? 7.698 -12.238 -11.513 1.00 93.12 95 GLU A N 1
ATOM 750 C CA . GLU A 1 95 ? 9.032 -12.437 -10.946 1.00 93.12 95 GLU A CA 1
ATOM 751 C C . GLU A 1 95 ? 10.145 -11.959 -11.891 1.00 93.12 95 GLU A C 1
ATOM 753 O O . GLU A 1 95 ? 11.005 -11.177 -11.490 1.00 93.12 95 GLU A O 1
ATOM 758 N N . VAL A 1 96 ? 10.119 -12.378 -13.158 1.00 91.31 96 VAL A N 1
ATOM 759 C CA . VAL A 1 96 ? 11.144 -12.000 -14.145 1.00 91.31 96 VAL A CA 1
ATOM 760 C C . VAL A 1 96 ? 11.139 -10.490 -14.378 1.00 91.31 96 VAL A C 1
ATOM 762 O O . VAL A 1 96 ? 12.198 -9.856 -14.393 1.00 91.31 96 VAL A O 1
ATOM 765 N N . ALA A 1 97 ? 9.947 -9.902 -14.514 1.00 93.81 97 ALA A N 1
ATOM 766 C CA . ALA A 1 97 ? 9.796 -8.462 -14.682 1.00 93.81 97 ALA A CA 1
ATOM 767 C C . ALA A 1 97 ? 10.312 -7.700 -13.450 1.00 93.81 97 ALA A C 1
ATOM 769 O O . ALA A 1 97 ? 11.080 -6.753 -13.593 1.00 93.81 97 ALA A O 1
ATOM 770 N N . LEU A 1 98 ? 9.963 -8.140 -12.239 1.00 95.94 98 LEU A N 1
ATOM 771 C CA . LEU A 1 98 ? 10.412 -7.527 -10.989 1.00 95.94 98 LEU A CA 1
ATOM 772 C C . LEU A 1 98 ? 11.929 -7.634 -10.801 1.00 95.94 98 LEU A C 1
ATOM 774 O O . LEU A 1 98 ? 12.535 -6.638 -10.418 1.00 95.94 98 LEU A O 1
ATOM 778 N N . ARG A 1 99 ? 12.561 -8.767 -11.145 1.00 94.69 99 ARG A N 1
ATOM 779 C CA . ARG A 1 99 ? 14.033 -8.908 -11.118 1.00 94.69 99 ARG A CA 1
ATOM 780 C C . ARG A 1 99 ? 14.711 -7.925 -12.070 1.00 94.69 99 ARG A C 1
ATOM 782 O O . ARG A 1 99 ? 15.736 -7.336 -11.731 1.00 94.69 99 ARG A O 1
ATOM 789 N N . MET A 1 100 ? 14.142 -7.719 -13.259 1.00 93.00 100 MET A N 1
ATOM 790 C CA . MET A 1 100 ? 14.650 -6.711 -14.190 1.00 93.00 100 MET A CA 1
ATOM 791 C C . MET A 1 100 ? 14.475 -5.293 -13.635 1.00 93.00 100 MET A C 1
ATOM 793 O O . MET A 1 100 ? 15.433 -4.524 -13.630 1.00 93.00 100 MET A O 1
ATOM 797 N N . LEU A 1 101 ? 13.289 -4.961 -13.120 1.00 94.62 101 LEU A N 1
ATOM 798 C CA . LEU A 1 101 ? 13.001 -3.647 -12.541 1.00 94.62 101 LEU A CA 1
ATOM 799 C C . LEU A 1 101 ? 13.899 -3.336 -11.336 1.00 94.62 101 LEU A C 1
ATOM 801 O O . LEU A 1 101 ? 14.399 -2.217 -11.228 1.00 94.62 101 LEU A O 1
ATOM 805 N N . GLU A 1 102 ? 14.139 -4.320 -10.470 1.00 95.31 102 GLU A N 1
ATOM 806 C CA . GLU A 1 102 ? 15.035 -4.216 -9.317 1.00 95.31 102 GLU A CA 1
ATOM 807 C C . GLU A 1 102 ? 16.468 -3.923 -9.776 1.00 95.31 102 GLU A C 1
ATOM 809 O O . GLU A 1 102 ? 17.064 -2.928 -9.356 1.00 95.31 102 GLU A O 1
ATOM 814 N N . ARG A 1 103 ? 16.998 -4.743 -10.697 1.00 93.75 103 ARG A N 1
ATOM 815 C CA . ARG A 1 103 ? 18.358 -4.599 -11.237 1.00 93.75 103 ARG A CA 1
ATOM 816 C C . ARG A 1 103 ? 18.577 -3.243 -11.902 1.00 93.75 103 ARG A C 1
ATOM 818 O O . ARG A 1 103 ? 19.627 -2.631 -11.730 1.00 93.75 103 ARG A O 1
ATOM 825 N N . GLU A 1 104 ? 17.588 -2.772 -12.655 1.00 92.75 104 GLU A N 1
ATOM 826 C CA . GLU A 1 104 ? 17.652 -1.493 -13.366 1.00 92.75 104 GLU A CA 1
ATOM 827 C C . GLU A 1 104 ? 17.332 -0.280 -12.473 1.00 92.75 104 GLU A C 1
ATOM 829 O O . GLU A 1 104 ? 17.432 0.864 -12.927 1.00 92.75 104 GLU A O 1
ATOM 834 N N . GLY A 1 105 ? 16.973 -0.512 -11.205 1.00 93.69 105 GLY A N 1
ATOM 835 C CA . GLY A 1 105 ? 16.760 0.525 -10.199 1.00 93.69 105 GLY A CA 1
ATOM 836 C C . GLY A 1 105 ? 15.433 1.274 -10.317 1.00 93.69 105 GLY A C 1
ATOM 837 O O . GLY A 1 105 ? 15.351 2.420 -9.879 1.00 93.69 105 GLY A O 1
ATOM 838 N N . TYR A 1 106 ? 14.407 0.665 -10.909 1.00 95.44 106 TYR A N 1
ATOM 839 C CA . TYR A 1 106 ? 13.078 1.267 -11.002 1.00 95.44 106 TYR A CA 1
ATOM 840 C C . TYR A 1 106 ? 12.385 1.336 -9.638 1.00 95.44 106 TYR A C 1
ATOM 842 O O . TYR A 1 106 ? 12.560 0.468 -8.781 1.00 95.44 106 TYR A O 1
ATOM 850 N N . ALA A 1 107 ? 11.525 2.341 -9.475 1.00 96.69 107 ALA A N 1
ATOM 851 C CA . ALA A 1 107 ? 10.551 2.362 -8.395 1.00 96.69 107 ALA A CA 1
ATOM 852 C C . ALA A 1 107 ? 9.330 1.535 -8.787 1.00 96.69 107 ALA A C 1
ATOM 854 O O . ALA A 1 107 ? 8.811 1.697 -9.894 1.00 96.69 107 ALA A O 1
ATOM 855 N N . VAL A 1 108 ? 8.832 0.712 -7.866 1.00 97.62 108 VAL A N 1
ATOM 856 C CA . VAL A 1 108 ? 7.624 -0.096 -8.065 1.00 97.62 108 VAL A CA 1
ATOM 857 C C . VAL A 1 108 ? 6.608 0.232 -6.979 1.00 97.62 108 VAL A C 1
ATOM 859 O O . VAL A 1 108 ? 6.947 0.354 -5.800 1.00 97.62 108 VAL A O 1
ATOM 862 N N . GLN A 1 109 ? 5.358 0.415 -7.394 1.00 97.50 109 GLN A N 1
ATOM 863 C CA . GLN A 1 109 ? 4.232 0.726 -6.525 1.00 97.50 109 GLN A CA 1
ATOM 864 C C . GLN A 1 109 ? 3.032 -0.168 -6.854 1.00 97.50 109 GLN A C 1
ATO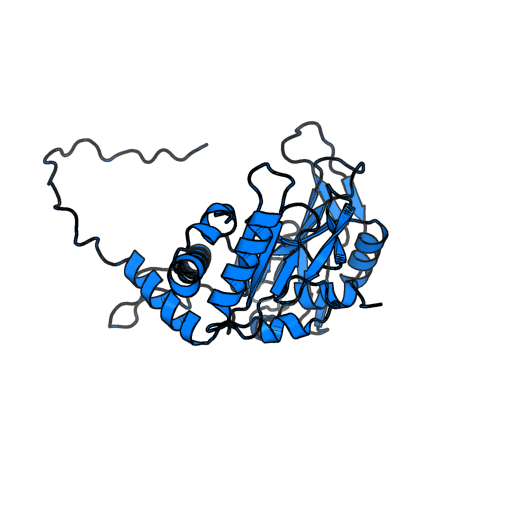M 866 O O . GLN A 1 109 ? 2.840 -0.533 -8.015 1.00 97.50 109 GLN A O 1
ATOM 871 N N . VAL A 1 110 ? 2.212 -0.468 -5.847 1.00 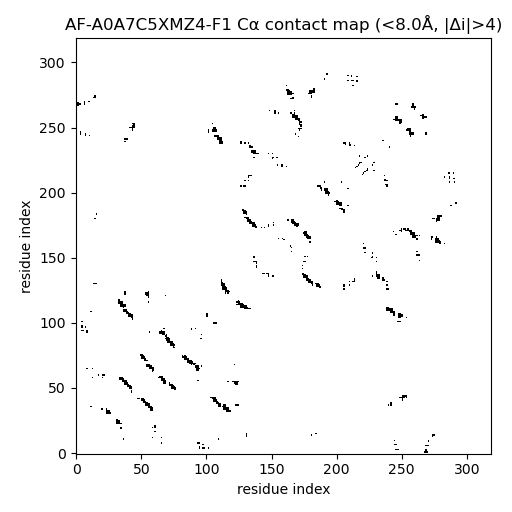96.75 110 VAL A N 1
ATOM 872 C CA . VAL A 1 110 ? 1.031 -1.340 -5.939 1.00 96.75 110 VAL A CA 1
ATOM 873 C C . VAL A 1 110 ? -0.177 -0.719 -5.235 1.00 96.75 110 VAL A C 1
ATOM 875 O O . VAL A 1 110 ? -0.017 -0.029 -4.230 1.00 96.75 110 VAL A O 1
ATOM 878 N N . SER A 1 111 ? -1.388 -0.934 -5.748 1.00 95.38 111 SER A N 1
ATOM 879 C CA . SER A 1 111 ? -2.620 -0.423 -5.138 1.00 95.38 111 SER A CA 1
ATOM 880 C C . SER A 1 111 ? -2.932 -1.045 -3.781 1.00 95.38 111 SER A C 1
ATOM 882 O O . SER A 1 111 ? -2.690 -2.230 -3.556 1.00 95.38 111 SER A O 1
ATOM 884 N N . LEU A 1 112 ? -3.548 -0.254 -2.894 1.00 94.31 112 LEU A N 1
ATOM 885 C CA . LEU A 1 112 ? -4.041 -0.711 -1.585 1.00 94.31 112 LEU A CA 1
ATOM 886 C C . LEU A 1 112 ? -5.218 -1.689 -1.691 1.00 94.31 112 LEU A C 1
ATOM 888 O O . LEU A 1 112 ? -5.360 -2.581 -0.856 1.00 94.31 112 LEU A O 1
ATOM 892 N N . ALA A 1 113 ? -6.041 -1.547 -2.729 1.00 95.06 113 ALA A N 1
ATOM 893 C CA . ALA A 1 113 ? -7.183 -2.411 -2.996 1.00 95.06 113 ALA A CA 1
ATOM 894 C C . ALA A 1 113 ? -6.918 -3.402 -4.138 1.00 95.06 113 ALA A C 1
ATOM 896 O O . ALA A 1 113 ? -6.086 -3.153 -5.020 1.00 95.06 113 ALA A O 1
ATOM 897 N N . TYR A 1 114 ? -7.676 -4.496 -4.132 1.00 94.56 114 TYR A N 1
ATOM 898 C CA . TYR A 1 114 ? -7.780 -5.414 -5.256 1.00 94.56 114 TYR A CA 1
ATOM 899 C C . TYR A 1 114 ? -8.583 -4.793 -6.392 1.00 94.56 114 TYR A C 1
ATOM 901 O O . TYR A 1 114 ? -9.577 -4.094 -6.172 1.00 94.56 114 TYR A O 1
ATOM 909 N N . THR A 1 115 ? -8.174 -5.116 -7.609 1.00 91.62 115 THR A N 1
ATOM 910 C CA . THR A 1 115 ? -8.759 -4.624 -8.846 1.00 91.62 115 THR A CA 1
ATOM 911 C C . THR A 1 115 ? -9.520 -5.740 -9.555 1.00 91.62 115 THR A C 1
ATOM 913 O O . THR A 1 115 ? -9.044 -6.869 -9.671 1.00 91.62 115 THR A O 1
ATOM 916 N N . ARG A 1 116 ? -10.690 -5.392 -10.086 1.00 88.56 116 ARG A N 1
ATOM 917 C CA . ARG A 1 116 ? -11.410 -6.136 -11.116 1.00 88.56 116 ARG A CA 1
ATOM 918 C C . ARG A 1 116 ? -10.980 -5.601 -12.477 1.00 88.56 116 ARG A C 1
ATOM 920 O O . ARG A 1 116 ? -11.157 -4.415 -12.754 1.00 88.56 116 ARG A O 1
ATOM 927 N N . ALA A 1 117 ? -10.455 -6.474 -13.327 1.00 84.75 117 ALA A N 1
ATOM 928 C CA . ALA A 1 117 ? -9.988 -6.114 -14.660 1.00 84.75 117 ALA A CA 1
ATOM 929 C C . ALA A 1 117 ? -10.408 -7.143 -15.709 1.00 84.75 117 ALA A C 1
ATOM 931 O O . ALA A 1 117 ? -10.468 -8.339 -15.428 1.00 84.75 117 ALA A O 1
ATOM 932 N N . ASN A 1 118 ? -10.641 -6.708 -16.943 1.00 77.88 118 ASN A N 1
ATOM 933 C CA . ASN A 1 118 ? -10.651 -7.621 -18.081 1.00 77.88 118 ASN A CA 1
ATOM 934 C C . ASN A 1 118 ? -9.212 -7.854 -18.561 1.00 77.88 118 ASN A C 1
ATOM 936 O O . ASN A 1 118 ? -8.327 -7.035 -18.330 1.00 77.88 118 ASN A O 1
ATOM 940 N N . LYS A 1 119 ? -8.956 -8.946 -19.291 1.00 68.00 119 LYS A N 1
ATOM 941 C CA . LYS A 1 119 ? -7.630 -9.195 -19.898 1.00 68.00 119 LYS A CA 1
ATOM 942 C C . LYS A 1 119 ? -7.211 -8.121 -20.908 1.00 68.00 119 LYS A C 1
ATOM 944 O O . LYS A 1 119 ? -6.027 -7.950 -21.166 1.00 68.00 119 LYS A O 1
ATOM 949 N N . THR A 1 120 ? -8.178 -7.410 -21.483 1.00 69.00 120 THR A N 1
ATOM 950 C CA . THR A 1 120 ? -7.945 -6.269 -22.379 1.00 69.00 120 THR A CA 1
ATOM 951 C C . THR A 1 120 ? -7.608 -4.981 -21.631 1.00 69.00 120 THR A C 1
ATOM 953 O O . THR A 1 120 ? -7.078 -4.052 -22.238 1.00 69.00 120 THR A O 1
ATOM 956 N N . ASP A 1 121 ? -7.912 -4.905 -20.334 1.00 64.69 121 ASP A N 1
ATOM 957 C CA . ASP A 1 121 ? -7.643 -3.726 -19.520 1.00 64.69 121 ASP A CA 1
ATOM 958 C C . ASP A 1 121 ? -6.194 -3.794 -19.053 1.00 64.69 121 ASP A C 1
ATOM 960 O O . ASP A 1 121 ? -5.855 -4.542 -18.146 1.00 64.69 121 ASP A O 1
ATOM 964 N N . VAL A 1 122 ? -5.311 -3.039 -19.703 1.00 67.44 122 VAL A N 1
ATOM 965 C CA . VAL A 1 122 ? -3.872 -3.118 -19.407 1.00 67.44 122 VAL A CA 1
ATOM 966 C C . VAL A 1 122 ? -3.431 -2.057 -18.404 1.00 67.44 122 VAL A C 1
ATOM 968 O O . VAL A 1 122 ? -2.442 -2.286 -17.726 1.00 67.44 122 VAL A O 1
ATOM 971 N N . PHE A 1 123 ? -4.141 -0.925 -18.275 1.00 73.00 123 PHE A N 1
ATOM 972 C CA . PHE A 1 123 ? -3.649 0.274 -17.570 1.00 73.00 123 PHE A CA 1
ATOM 973 C C . PHE A 1 123 ? -4.171 0.466 -16.132 1.00 73.00 123 PHE A C 1
ATOM 975 O O . PHE A 1 123 ? -3.422 0.940 -15.280 1.00 73.00 123 PHE A O 1
ATOM 982 N N . SER A 1 124 ? -5.449 0.171 -15.872 1.00 76.75 124 SER A N 1
ATOM 983 C CA . SER A 1 124 ? -6.120 0.255 -14.557 1.00 76.75 124 SER A CA 1
ATOM 984 C C . SER A 1 124 ? -7.490 -0.417 -14.664 1.00 76.75 124 SER A C 1
ATOM 986 O O . SER A 1 124 ? -8.108 -0.347 -15.728 1.00 76.75 124 SER A O 1
ATOM 988 N N . GLY A 1 125 ? -7.965 -1.052 -13.592 1.00 79.44 125 GLY A N 1
ATOM 989 C CA . GLY A 1 125 ? -9.312 -1.638 -13.533 1.00 79.44 125 GLY A CA 1
ATOM 990 C C . GLY A 1 125 ? -10.209 -0.970 -12.490 1.00 79.44 125 GLY A C 1
ATOM 991 O O . GLY A 1 125 ? -9.906 0.108 -11.982 1.00 79.44 125 GLY A O 1
ATOM 992 N N . GLU A 1 126 ? -11.336 -1.586 -12.149 1.00 88.00 126 GLU A N 1
ATOM 993 C CA . GLU A 1 126 ? -12.243 -1.091 -11.104 1.00 88.00 126 GLU A CA 1
ATOM 994 C C . GLU A 1 126 ? -11.841 -1.618 -9.725 1.00 88.00 126 GLU A C 1
ATOM 996 O O . GLU A 1 126 ? -11.352 -2.736 -9.603 1.00 88.00 126 GLU A O 1
ATOM 1001 N N . VAL A 1 127 ? -12.066 -0.840 -8.663 1.00 90.88 127 VAL A N 1
ATOM 1002 C CA . VAL A 1 127 ? -11.830 -1.333 -7.296 1.00 90.88 127 VAL A CA 1
ATOM 1003 C C . VAL A 1 127 ? -12.819 -2.458 -7.005 1.00 90.88 127 VAL A C 1
ATOM 1005 O O . VAL A 1 127 ? -14.028 -2.244 -7.065 1.00 90.88 127 VAL A O 1
ATOM 1008 N N . TYR A 1 128 ? -12.302 -3.639 -6.684 1.00 91.25 128 TYR A N 1
ATOM 1009 C CA . TYR A 1 128 ? -13.098 -4.837 -6.441 1.00 91.25 128 TYR A CA 1
ATOM 1010 C C . TYR A 1 128 ? -13.292 -5.126 -4.954 1.00 91.25 128 TYR A C 1
ATOM 1012 O O . TYR A 1 128 ? -14.416 -5.361 -4.509 1.00 91.25 128 TYR A O 1
ATOM 1020 N N . ALA A 1 129 ? -12.203 -5.080 -4.188 1.00 94.31 129 ALA A N 1
ATOM 1021 C CA . ALA A 1 129 ? -12.231 -5.313 -2.753 1.00 94.31 129 ALA A CA 1
ATOM 1022 C C . ALA A 1 129 ? -11.162 -4.477 -2.047 1.00 94.31 129 ALA A C 1
ATOM 1024 O O . ALA A 1 129 ? -10.028 -4.378 -2.521 1.00 94.31 129 ALA A O 1
ATOM 1025 N N . LEU A 1 130 ? -11.519 -3.879 -0.912 1.00 95.19 130 LEU A N 1
ATOM 1026 C CA . LEU A 1 130 ? -10.556 -3.218 -0.035 1.00 95.19 130 LEU A CA 1
ATOM 1027 C C . LEU A 1 130 ? -9.806 -4.265 0.776 1.00 95.19 130 LEU A C 1
ATOM 1029 O O . LEU A 1 130 ? -10.410 -5.219 1.260 1.00 95.19 130 LEU A O 1
ATOM 1033 N N . GLU A 1 131 ? -8.511 -4.042 0.950 1.00 95.25 131 GLU A N 1
ATOM 1034 C CA . GLU A 1 131 ? -7.644 -4.902 1.754 1.00 95.25 131 GLU A CA 1
ATOM 1035 C C . GLU A 1 131 ? -6.851 -4.077 2.759 1.00 95.25 131 GLU A C 1
ATOM 1037 O O . GLU A 1 131 ? -6.825 -4.405 3.936 1.00 95.25 131 GLU A O 1
ATOM 1042 N N . ARG A 1 132 ? -6.252 -2.978 2.296 1.00 95.75 132 ARG A N 1
ATOM 1043 C CA . ARG A 1 132 ? -5.356 -2.148 3.096 1.00 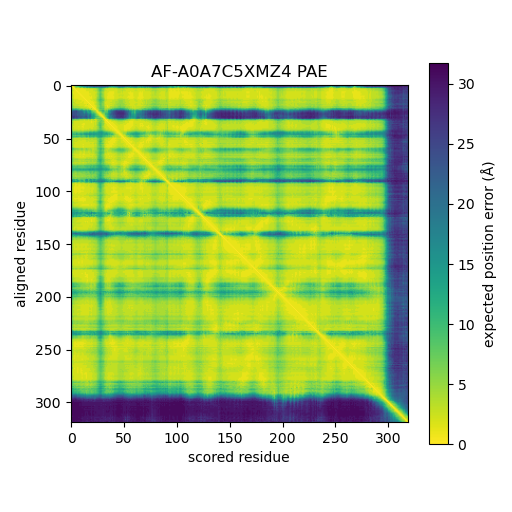95.75 132 ARG A CA 1
ATOM 1044 C C . ARG A 1 132 ? -5.917 -0.761 3.316 1.00 95.75 132 ARG A C 1
ATOM 1046 O O . ARG A 1 132 ? -6.613 -0.213 2.459 1.00 95.75 132 ARG A O 1
ATOM 1053 N N . VAL A 1 133 ? -5.506 -0.165 4.426 1.00 94.81 133 VAL A N 1
ATOM 1054 C CA . VAL A 1 133 ? -5.600 1.273 4.670 1.00 94.81 133 VAL A CA 1
ATOM 1055 C C . VAL A 1 133 ? -4.199 1.795 4.952 1.00 94.81 133 VAL A C 1
ATOM 1057 O O . VAL A 1 133 ? -3.414 1.150 5.642 1.00 94.81 133 VAL A O 1
ATOM 1060 N N . MET A 1 134 ? -3.874 2.961 4.405 1.00 94.81 134 MET A N 1
ATOM 1061 C CA . MET A 1 134 ? -2.564 3.584 4.564 1.00 94.81 134 MET A CA 1
ATOM 1062 C C . MET A 1 134 ? -2.704 4.983 5.149 1.00 94.81 134 MET A C 1
ATOM 1064 O O . MET A 1 134 ? -3.604 5.738 4.782 1.00 94.81 134 MET A O 1
ATOM 1068 N N . LEU A 1 135 ? -1.757 5.342 6.005 1.00 95.25 135 LEU A N 1
ATOM 1069 C CA . LEU A 1 135 ? -1.456 6.712 6.386 1.00 95.25 135 LEU A CA 1
ATOM 1070 C C . LEU A 1 135 ? -0.116 7.088 5.755 1.00 95.25 135 LEU A C 1
ATOM 1072 O O . LEU A 1 135 ? 0.866 6.368 5.925 1.00 95.25 135 LEU A O 1
ATOM 1076 N N . GLU A 1 136 ? -0.062 8.207 5.039 1.00 95.44 136 GLU A N 1
ATOM 1077 C CA . GLU A 1 136 ? 1.198 8.791 4.576 1.00 95.44 136 GLU A CA 1
ATOM 1078 C C . GLU A 1 136 ? 1.518 10.008 5.436 1.00 95.44 136 GLU A C 1
ATOM 1080 O O . GLU A 1 136 ? 0.754 10.974 5.470 1.00 95.44 136 GLU A O 1
ATOM 1085 N N . LEU A 1 137 ? 2.644 9.939 6.143 1.00 95.38 137 LEU A N 1
ATOM 1086 C CA . LEU A 1 137 ? 3.187 11.042 6.918 1.00 95.38 137 LEU A CA 1
ATOM 1087 C C . LEU A 1 137 ? 4.356 11.639 6.144 1.00 95.38 137 LEU A C 1
ATOM 1089 O O . LEU A 1 137 ? 5.357 10.965 5.900 1.00 95.38 137 LEU A O 1
ATOM 1093 N N . GLU A 1 138 ? 4.236 12.903 5.759 1.00 93.31 138 GLU A N 1
ATOM 1094 C CA . GLU A 1 138 ? 5.207 13.584 4.910 1.00 93.31 138 GLU A CA 1
ATOM 1095 C C . GLU A 1 138 ? 5.602 14.947 5.486 1.00 93.31 138 GLU A C 1
ATOM 1097 O O . GLU A 1 138 ? 4.798 15.687 6.061 1.00 93.31 138 GLU A O 1
ATOM 1102 N N . SER A 1 139 ? 6.865 15.320 5.284 1.00 84.31 139 SER A N 1
ATOM 1103 C CA . SER A 1 139 ? 7.313 16.682 5.544 1.00 84.31 139 SER A CA 1
ATOM 1104 C C . SER A 1 139 ? 6.820 17.651 4.463 1.00 84.31 139 SER A C 1
ATOM 1106 O O . SER A 1 139 ? 7.169 17.540 3.283 1.00 84.31 139 SER A O 1
ATOM 1108 N N . LYS A 1 140 ? 6.049 18.667 4.871 1.00 79.38 140 LYS A N 1
ATOM 1109 C CA . LYS A 1 140 ? 5.539 19.736 3.995 1.00 79.38 140 LYS A CA 1
ATOM 1110 C C . LYS A 1 140 ? 6.633 20.761 3.679 1.00 79.38 140 LYS A C 1
ATOM 1112 O O . LYS A 1 140 ? 6.616 21.883 4.174 1.00 79.38 140 LYS A O 1
ATOM 1117 N N . GLY A 1 141 ? 7.600 20.358 2.857 1.00 68.62 141 GLY A N 1
ATOM 1118 C CA . GLY A 1 141 ? 8.620 21.251 2.294 1.00 68.62 141 GLY A CA 1
ATOM 1119 C C . GLY A 1 141 ? 9.939 21.338 3.066 1.00 68.62 141 GLY A C 1
ATOM 1120 O O . GLY A 1 141 ? 10.818 22.084 2.643 1.00 68.62 141 GLY A O 1
ATOM 1121 N N . SER A 1 142 ? 10.124 20.566 4.143 1.00 75.00 142 SER A N 1
ATOM 1122 C CA . SER A 1 142 ? 11.422 20.443 4.821 1.00 75.00 142 SER A CA 1
ATOM 1123 C C . SER A 1 142 ? 12.099 19.113 4.486 1.00 75.00 142 SER A C 1
ATOM 1125 O O . SER A 1 142 ? 11.442 18.079 4.378 1.00 75.00 142 SER A O 1
ATOM 1127 N N . LYS A 1 143 ? 13.429 19.123 4.350 1.00 76.75 143 LYS A N 1
ATOM 1128 C CA . LYS A 1 143 ? 14.231 17.889 4.279 1.00 76.75 143 LYS A CA 1
ATOM 1129 C C . LYS A 1 143 ? 14.467 17.264 5.655 1.00 76.75 143 LYS A C 1
ATOM 1131 O O . LYS A 1 143 ? 14.898 16.118 5.726 1.00 76.75 143 LYS A O 1
ATOM 1136 N N . ASP A 1 144 ? 14.198 18.004 6.729 1.00 85.94 144 ASP A N 1
ATOM 1137 C CA . ASP A 1 144 ? 14.230 17.455 8.077 1.00 85.94 144 ASP A CA 1
ATOM 1138 C C . ASP A 1 144 ? 13.000 16.569 8.310 1.00 85.94 144 ASP A C 1
ATOM 1140 O O . ASP A 1 144 ? 11.856 17.012 8.183 1.00 85.94 144 ASP A O 1
ATOM 1144 N N . LEU A 1 145 ? 13.263 15.306 8.640 1.00 91.56 145 LEU A N 1
ATOM 1145 C CA . LEU A 1 145 ? 12.254 14.291 8.921 1.00 91.56 145 LEU A CA 1
ATOM 1146 C C . LEU A 1 145 ? 12.093 14.026 10.420 1.00 91.56 145 LEU A C 1
ATOM 1148 O O . LEU A 1 145 ? 11.300 13.162 10.775 1.00 91.56 145 LEU A O 1
ATOM 1152 N N . SER A 1 146 ? 12.802 14.739 11.303 1.00 91.31 146 SER A N 1
ATOM 1153 C CA . SER A 1 146 ? 12.731 14.546 12.759 1.00 91.31 146 SER A CA 1
ATOM 1154 C C . SER A 1 146 ? 11.292 14.632 13.288 1.00 91.31 146 SER A C 1
ATOM 1156 O O . SER A 1 146 ? 10.816 13.720 13.963 1.00 91.31 146 SER A O 1
ATOM 1158 N N . GLY A 1 147 ? 10.558 15.676 12.891 1.00 92.69 147 GLY A N 1
ATOM 1159 C CA . GLY A 1 147 ? 9.155 15.862 13.260 1.00 92.69 147 GLY A CA 1
ATOM 1160 C C . GLY A 1 147 ? 8.224 14.801 12.668 1.00 92.69 147 GLY A C 1
ATOM 1161 O O . GLY A 1 147 ? 7.279 14.387 13.334 1.00 92.69 147 GLY A O 1
ATOM 1162 N N . VAL A 1 148 ? 8.518 14.323 11.453 1.00 95.31 148 VAL A N 1
ATOM 1163 C CA . VAL A 1 148 ? 7.753 13.242 10.811 1.00 95.31 148 VAL A CA 1
ATOM 1164 C C . VAL A 1 148 ? 7.988 11.926 11.548 1.00 95.31 148 VAL A C 1
ATOM 1166 O O . VAL A 1 148 ? 7.023 11.256 11.883 1.00 95.31 148 VAL A O 1
ATOM 1169 N N . LYS A 1 149 ? 9.241 11.588 11.878 1.00 95.88 149 LYS A N 1
ATOM 1170 C CA . LYS A 1 149 ? 9.583 10.401 12.677 1.00 95.88 149 LYS A CA 1
ATOM 1171 C C . LYS A 1 149 ? 8.860 10.409 14.021 1.00 95.88 149 LYS A C 1
ATOM 1173 O O . LYS A 1 149 ? 8.213 9.427 14.354 1.00 95.88 149 LYS A O 1
ATOM 1178 N N . GLY A 1 150 ? 8.892 11.536 14.738 1.00 96.06 150 GLY A N 1
ATOM 1179 C CA . GLY A 1 150 ? 8.165 11.678 16.002 1.00 96.06 150 GLY A CA 1
ATOM 1180 C C . GLY A 1 150 ? 6.654 11.467 15.851 1.00 96.06 150 GLY A C 1
ATOM 1181 O O . GLY A 1 150 ? 6.042 10.806 16.683 1.00 96.06 150 GLY A O 1
ATOM 1182 N N . ALA A 1 151 ? 6.057 11.969 14.766 1.00 96.31 151 ALA A N 1
ATOM 1183 C CA . ALA A 1 151 ? 4.647 11.737 14.459 1.00 96.31 151 ALA A CA 1
ATOM 1184 C C . ALA A 1 151 ? 4.339 10.274 14.102 1.00 96.31 151 ALA A C 1
ATOM 1186 O O . ALA A 1 151 ? 3.286 9.771 14.483 1.00 96.31 151 ALA A O 1
ATOM 1187 N N . VAL A 1 152 ? 5.247 9.583 13.403 1.00 97.69 152 VAL A N 1
ATOM 1188 C CA . VAL A 1 152 ? 5.107 8.148 13.123 1.00 97.69 152 VAL A CA 1
ATOM 1189 C C . VAL A 1 152 ? 5.148 7.363 14.432 1.00 97.69 152 VAL A C 1
ATOM 1191 O O . VAL A 1 152 ? 4.223 6.605 14.676 1.00 97.69 152 VAL A O 1
ATOM 1194 N N . THR A 1 153 ? 6.134 7.588 15.307 1.00 97.50 153 THR A N 1
ATOM 1195 C CA . THR A 1 153 ? 6.220 6.902 16.611 1.00 97.50 153 THR A CA 1
ATOM 1196 C C . THR A 1 153 ? 4.950 7.103 17.440 1.00 97.50 153 THR A C 1
ATOM 1198 O O . THR A 1 153 ? 4.352 6.131 17.885 1.00 97.50 153 THR A O 1
ATOM 1201 N N . GLN A 1 154 ? 4.453 8.341 17.543 1.00 96.69 154 GLN A N 1
ATOM 1202 C CA . GLN A 1 154 ? 3.183 8.623 18.228 1.00 96.69 154 GLN A CA 1
ATOM 1203 C C . GLN A 1 154 ? 1.993 7.886 17.599 1.00 96.69 154 GLN A C 1
ATOM 1205 O O . GLN A 1 154 ? 1.101 7.426 18.311 1.00 96.69 154 GLN A O 1
ATOM 1210 N N . ALA A 1 155 ? 1.960 7.777 16.267 1.00 97.31 155 ALA A N 1
ATOM 1211 C CA . ALA A 1 155 ? 0.914 7.035 15.580 1.00 97.31 155 ALA A CA 1
ATOM 1212 C C . ALA A 1 155 ? 0.993 5.532 15.876 1.00 97.31 155 ALA A C 1
ATOM 1214 O O . ALA A 1 155 ? -0.042 4.913 16.103 1.00 97.31 155 ALA A O 1
ATOM 1215 N N . LEU A 1 156 ? 2.197 4.957 15.906 1.00 97.62 156 LEU A N 1
ATOM 1216 C CA . LEU A 1 156 ? 2.416 3.545 16.223 1.00 97.62 156 LEU A CA 1
ATOM 1217 C C . LEU A 1 156 ? 2.010 3.225 17.666 1.00 97.62 156 LEU A C 1
ATOM 1219 O O . LEU A 1 156 ? 1.253 2.279 17.877 1.00 97.62 156 LEU A O 1
ATOM 1223 N N . ASP A 1 157 ? 2.395 4.069 18.625 1.00 96.06 157 ASP A N 1
ATOM 1224 C CA . ASP A 1 157 ? 1.992 3.936 20.030 1.00 96.06 157 ASP A CA 1
ATOM 1225 C C . ASP A 1 157 ? 0.464 3.959 20.185 1.00 96.06 157 ASP A C 1
ATOM 1227 O O . ASP A 1 157 ? -0.123 3.137 20.889 1.00 96.06 157 ASP A O 1
ATOM 1231 N N . ALA A 1 158 ? -0.208 4.888 19.497 1.00 95.69 158 ALA A N 1
ATOM 1232 C CA . ALA A 1 158 ? -1.664 5.002 19.535 1.00 95.69 158 ALA A CA 1
ATOM 1233 C C . ALA A 1 158 ? -2.377 3.815 18.860 1.00 95.69 158 ALA A C 1
ATOM 1235 O O . ALA A 1 158 ? -3.488 3.449 19.257 1.00 95.69 158 ALA A O 1
ATOM 1236 N N . LEU A 1 159 ? -1.750 3.215 17.843 1.00 96.50 159 LEU A N 1
ATOM 1237 C CA . LEU A 1 159 ? -2.275 2.064 17.112 1.00 96.50 159 LEU A CA 1
ATOM 1238 C C . LEU A 1 159 ? -2.059 0.732 17.835 1.00 96.50 159 LEU A C 1
ATOM 1240 O O . LEU A 1 159 ? -2.815 -0.194 17.558 1.00 96.50 159 LEU A O 1
ATOM 1244 N N . GLY A 1 160 ? -1.115 0.631 18.776 1.00 93.94 160 GLY A N 1
ATOM 1245 C CA . GLY A 1 160 ? -0.752 -0.630 19.443 1.00 93.94 160 GLY A CA 1
ATOM 1246 C C . GLY A 1 160 ? -1.899 -1.357 20.164 1.00 93.94 160 GLY A C 1
ATOM 1247 O O . GLY A 1 160 ? -1.815 -2.555 20.409 1.00 93.94 160 GLY A O 1
ATOM 1248 N N . SER A 1 161 ? -3.008 -0.671 20.465 1.00 93.00 161 SER A N 1
ATOM 1249 C CA . SER A 1 161 ? -4.223 -1.299 21.017 1.00 93.00 161 SER A CA 1
ATOM 1250 C C . SER A 1 161 ? -5.157 -1.915 19.964 1.00 93.00 161 SER A C 1
ATOM 1252 O O . SER A 1 161 ? -6.121 -2.587 20.325 1.00 93.00 161 SER A O 1
ATOM 1254 N N . TYR A 1 162 ? -4.929 -1.647 18.678 1.00 95.44 162 TYR A N 1
ATOM 1255 C CA . TYR A 1 162 ? -5.829 -1.995 17.569 1.00 95.44 162 TYR A CA 1
ATOM 1256 C C . TYR A 1 162 ? -5.183 -2.904 16.522 1.00 95.44 162 TYR A C 1
ATOM 1258 O O . TYR A 1 162 ? -5.872 -3.372 15.617 1.00 95.44 162 TYR A O 1
ATOM 1266 N N . VAL A 1 163 ? -3.877 -3.125 16.614 1.00 96.38 163 VAL A N 1
ATOM 1267 C CA . VAL A 1 163 ? -3.080 -3.942 15.698 1.00 96.38 163 VAL A CA 1
ATOM 1268 C C . VAL A 1 163 ? -1.808 -4.367 16.427 1.00 96.38 163 VAL A C 1
ATOM 1270 O O . VAL A 1 163 ? -1.278 -3.597 17.224 1.00 96.38 163 VAL A O 1
ATOM 1273 N N . GLU A 1 164 ? -1.327 -5.584 16.171 1.00 95.69 164 GLU A N 1
ATOM 1274 C CA . GLU A 1 164 ? -0.110 -6.099 16.811 1.00 95.69 164 GLU A CA 1
ATOM 1275 C C . GLU A 1 164 ? 1.126 -5.314 16.355 1.00 95.69 164 GLU A C 1
ATOM 1277 O O . GLU A 1 164 ? 1.888 -4.811 17.177 1.00 95.69 164 GLU A O 1
ATOM 1282 N N . SER A 1 165 ? 1.319 -5.180 15.041 1.00 96.44 165 SER A N 1
ATOM 1283 C CA . SER A 1 165 ? 2.426 -4.415 14.472 1.00 96.44 165 SER A CA 1
ATOM 1284 C C . SER A 1 165 ? 2.069 -3.891 13.077 1.00 96.44 165 SER A C 1
ATOM 1286 O O . SER A 1 165 ? 1.975 -4.685 12.142 1.00 96.44 165 SER A O 1
ATOM 1288 N N . PRO A 1 166 ? 1.851 -2.573 12.898 1.00 97.50 166 PRO A N 1
ATOM 1289 C CA . PRO A 1 166 ? 1.625 -1.986 11.577 1.00 97.50 166 PRO A CA 1
ATOM 1290 C C . PRO A 1 166 ? 2.800 -2.231 10.623 1.00 97.50 166 PRO A C 1
ATOM 1292 O O . PRO A 1 166 ? 3.956 -2.232 11.041 1.00 97.50 166 PRO A O 1
ATOM 1295 N N . ILE A 1 167 ? 2.533 -2.317 9.318 1.00 98.12 167 ILE A N 1
ATOM 1296 C CA . ILE A 1 167 ? 3.603 -2.278 8.314 1.00 98.12 167 ILE A CA 1
ATOM 1297 C C . ILE A 1 167 ? 4.104 -0.835 8.223 1.00 98.12 167 ILE A C 1
ATOM 1299 O O . ILE A 1 167 ? 3.358 0.063 7.819 1.00 98.12 167 ILE A O 1
ATOM 1303 N N . VAL A 1 168 ? 5.374 -0.610 8.557 1.00 98.38 168 VAL A N 1
ATOM 1304 C CA . VAL A 1 168 ? 6.003 0.713 8.482 1.00 98.38 168 VAL A CA 1
ATOM 1305 C C . VAL A 1 168 ? 6.997 0.745 7.333 1.00 98.38 168 VAL A C 1
ATOM 1307 O O . VAL A 1 168 ? 7.913 -0.070 7.262 1.00 98.38 168 VAL A O 1
ATOM 1310 N N . ILE A 1 169 ? 6.824 1.689 6.409 1.00 98.25 169 ILE A N 1
ATOM 1311 C CA . ILE A 1 169 ? 7.683 1.808 5.228 1.00 98.25 169 ILE A CA 1
ATOM 1312 C C . ILE A 1 169 ? 8.209 3.232 5.130 1.00 98.25 169 ILE A C 1
ATOM 1314 O O . ILE A 1 169 ? 7.446 4.174 4.923 1.00 98.25 169 ILE A O 1
ATOM 1318 N N . PHE A 1 170 ? 9.526 3.406 5.185 1.00 97.50 170 PHE A N 1
ATOM 1319 C CA . PHE A 1 170 ? 10.132 4.638 4.698 1.00 97.50 170 PHE A CA 1
ATOM 1320 C C . PHE A 1 170 ? 10.110 4.633 3.169 1.00 97.50 170 PHE A C 1
ATOM 1322 O O . PHE A 1 170 ? 10.600 3.705 2.529 1.00 97.50 170 PHE A O 1
ATOM 1329 N N . SER A 1 171 ? 9.570 5.689 2.561 1.00 95.06 171 SER A N 1
ATOM 1330 C CA . SER A 1 171 ? 9.428 5.807 1.100 1.00 95.06 171 SER A CA 1
ATOM 1331 C C . SER A 1 171 ? 10.752 5.779 0.326 1.00 95.06 171 SER A C 1
ATOM 1333 O O . SER A 1 171 ? 10.731 5.623 -0.894 1.00 95.06 171 SER A O 1
ATOM 1335 N N . GLY A 1 172 ? 11.886 5.974 1.006 1.00 93.75 172 GLY A N 1
ATOM 1336 C CA . GLY A 1 172 ? 13.189 6.232 0.396 1.00 93.75 172 GLY A CA 1
ATOM 1337 C C . GLY A 1 172 ? 13.439 7.720 0.130 1.00 93.75 172 GLY A C 1
ATOM 1338 O O . GLY A 1 172 ? 14.462 8.069 -0.447 1.00 93.75 172 GLY A O 1
ATOM 1339 N N . ASN A 1 173 ? 12.524 8.624 0.497 1.00 92.44 173 ASN A N 1
ATOM 1340 C CA . ASN A 1 173 ? 12.709 10.062 0.284 1.00 92.44 173 ASN A CA 1
ATOM 1341 C C . ASN A 1 173 ? 12.226 10.906 1.470 1.00 92.44 173 ASN A C 1
ATOM 1343 O O . ASN A 1 173 ? 13.016 11.204 2.360 1.00 92.44 173 ASN A O 1
ATOM 1347 N N . LYS A 1 174 ? 10.948 11.308 1.497 1.00 91.50 174 LYS A N 1
ATOM 1348 C CA . LYS A 1 174 ? 10.435 12.294 2.472 1.00 91.50 174 LYS A CA 1
ATOM 1349 C C . LYS A 1 174 ? 9.133 11.914 3.176 1.00 91.50 174 LYS A C 1
ATOM 1351 O O . LYS A 1 174 ? 8.626 12.710 3.966 1.00 91.50 174 LYS A O 1
ATOM 1356 N N . SER A 1 175 ? 8.613 10.720 2.907 1.00 93.31 175 SER A N 1
ATOM 1357 C CA . SER A 1 175 ? 7.421 10.196 3.572 1.00 93.31 175 SER A CA 1
ATOM 1358 C C . SER A 1 175 ? 7.650 8.843 4.236 1.00 93.31 175 SER A C 1
ATOM 1360 O O . SER A 1 175 ? 8.533 8.076 3.834 1.00 93.31 175 SER A O 1
ATOM 1362 N N . TYR A 1 176 ? 6.839 8.583 5.256 1.00 97.19 176 TYR A N 1
ATOM 1363 C CA . TYR A 1 176 ? 6.662 7.291 5.902 1.00 97.19 176 TYR A CA 1
ATOM 1364 C C . TYR A 1 176 ? 5.228 6.830 5.662 1.00 97.19 176 TYR A C 1
ATOM 1366 O O . TYR A 1 176 ? 4.290 7.621 5.774 1.00 97.19 176 TYR A O 1
ATOM 1374 N N . TYR A 1 177 ? 5.069 5.553 5.350 1.00 97.19 177 TYR A N 1
ATOM 1375 C CA . TYR A 1 177 ? 3.781 4.894 5.248 1.00 97.19 177 TYR A CA 1
ATOM 1376 C C . TYR A 1 177 ? 3.563 4.053 6.499 1.00 97.19 177 TYR A C 1
ATOM 1378 O O . TYR A 1 177 ? 4.429 3.259 6.859 1.00 97.19 177 TYR A O 1
ATOM 1386 N N . VAL A 1 178 ? 2.406 4.217 7.132 1.00 97.75 178 VAL A N 1
ATOM 1387 C CA . VAL A 1 178 ? 1.887 3.286 8.138 1.00 97.75 178 VAL A CA 1
ATOM 1388 C C . VAL A 1 178 ? 0.710 2.572 7.496 1.00 97.75 178 VAL A C 1
ATOM 1390 O O . VAL A 1 178 ? -0.277 3.212 7.130 1.00 97.75 178 VAL A O 1
ATOM 1393 N N . VAL A 1 179 ? 0.843 1.268 7.289 1.00 97.31 179 VAL A N 1
ATOM 1394 C CA . VAL A 1 179 ? -0.110 0.460 6.527 1.00 97.31 179 VAL A CA 1
ATOM 1395 C C . VAL A 1 179 ? -0.708 -0.594 7.441 1.00 97.31 179 VAL A C 1
ATOM 1397 O O . VAL A 1 179 ? -0.010 -1.242 8.221 1.00 97.31 179 VAL A O 1
ATOM 1400 N N . LEU A 1 180 ? -2.024 -0.723 7.343 1.00 97.62 180 LEU A N 1
ATOM 1401 C CA . LEU A 1 180 ? -2.847 -1.603 8.150 1.00 97.62 180 LEU A CA 1
ATOM 1402 C C . LEU A 1 180 ? -3.620 -2.527 7.215 1.00 97.62 180 LEU A C 1
ATOM 1404 O O . LEU A 1 180 ? -4.217 -2.065 6.237 1.00 97.62 180 LEU A O 1
ATOM 1408 N N . GLU A 1 181 ? -3.615 -3.815 7.528 1.00 97.56 181 GLU A N 1
ATOM 1409 C CA . GLU A 1 181 ? -4.393 -4.832 6.830 1.00 97.56 181 GLU A CA 1
ATOM 1410 C C . GLU A 1 181 ? -5.784 -4.927 7.469 1.00 97.56 181 GLU A C 1
ATOM 1412 O O . GLU A 1 181 ? -5.948 -4.879 8.693 1.00 97.56 181 GLU A O 1
ATOM 1417 N N . LEU A 1 182 ? -6.824 -5.045 6.650 1.00 96.25 182 LEU A N 1
ATOM 1418 C CA . LEU A 1 182 ? -8.170 -5.310 7.141 1.00 96.25 182 LEU A CA 1
ATOM 1419 C C . LEU A 1 182 ? -8.276 -6.775 7.589 1.00 96.25 182 LEU A C 1
ATOM 1421 O O . LEU A 1 182 ? -7.701 -7.651 6.948 1.00 96.25 182 LEU A O 1
ATOM 1425 N N . PRO A 1 183 ? -9.054 -7.092 8.640 1.00 94.75 183 PRO A N 1
ATOM 1426 C CA . PRO A 1 183 ? -9.202 -8.471 9.119 1.00 94.75 183 PRO A CA 1
ATOM 1427 C C . PRO A 1 183 ? -9.938 -9.395 8.145 1.00 94.75 183 PRO A C 1
ATOM 1429 O O . PRO A 1 183 ? -9.865 -10.612 8.285 1.00 94.75 183 PRO A O 1
ATOM 1432 N N . LYS A 1 184 ? -10.653 -8.824 7.172 1.00 93.88 184 LYS A N 1
ATOM 1433 C CA . LYS A 1 184 ? -11.216 -9.510 6.006 1.00 93.88 184 LYS A CA 1
ATOM 1434 C C . LYS A 1 184 ? -11.285 -8.514 4.842 1.00 93.88 184 LYS A C 1
ATOM 1436 O O . LYS A 1 184 ? -11.402 -7.309 5.108 1.00 93.88 184 LYS A O 1
ATOM 1441 N N . PRO A 1 185 ? -11.280 -8.965 3.581 1.00 93.38 185 PRO A N 1
ATOM 1442 C CA . PRO A 1 185 ? -11.484 -8.062 2.459 1.00 93.38 185 PRO A CA 1
ATOM 1443 C C . PRO A 1 185 ? -12.917 -7.507 2.467 1.00 93.38 185 PRO A C 1
ATOM 1445 O O . PRO A 1 185 ? -13.863 -8.221 2.793 1.00 93.38 185 PRO A O 1
ATOM 1448 N N . ILE A 1 186 ? -13.093 -6.239 2.088 1.00 92.88 186 ILE A N 1
ATOM 1449 C CA . ILE A 1 186 ? -14.424 -5.617 1.978 1.00 92.88 186 ILE A CA 1
ATOM 1450 C C . ILE A 1 186 ? -14.814 -5.475 0.511 1.00 92.88 186 ILE A C 1
ATOM 1452 O O . ILE A 1 186 ? -14.186 -4.707 -0.223 1.00 92.88 186 ILE A O 1
ATOM 1456 N N . ARG A 1 187 ? -15.878 -6.164 0.093 1.00 90.00 187 ARG A N 1
ATOM 1457 C CA . ARG A 1 187 ? -16.409 -6.112 -1.276 1.00 90.00 187 ARG A CA 1
ATOM 1458 C C . ARG A 1 187 ? -17.534 -5.092 -1.415 1.00 90.00 187 ARG A C 1
ATOM 1460 O O . ARG A 1 187 ? -18.208 -4.715 -0.452 1.00 90.00 187 ARG A O 1
ATOM 1467 N N . ALA A 1 188 ? -17.757 -4.647 -2.650 1.00 80.88 188 ALA A N 1
ATOM 1468 C CA . ALA A 1 188 ? -18.888 -3.784 -2.965 1.00 80.88 188 ALA A CA 1
ATOM 1469 C C . ALA A 1 188 ? -20.214 -4.477 -2.600 1.00 80.88 188 ALA A C 1
ATOM 1471 O O . ALA A 1 188 ? -20.418 -5.647 -2.919 1.00 80.88 188 ALA A O 1
ATOM 1472 N N . GLY A 1 189 ? -21.117 -3.748 -1.942 1.00 78.06 189 GLY A N 1
ATOM 1473 C CA . GLY A 1 189 ? -22.424 -4.260 -1.520 1.00 78.06 189 GLY A CA 1
ATOM 1474 C C . GLY A 1 189 ? -22.468 -4.908 -0.130 1.00 78.06 189 GLY A C 1
ATOM 1475 O O . GLY A 1 189 ? -23.561 -5.113 0.400 1.00 78.06 189 GLY A O 1
ATOM 1476 N N . GLU A 1 190 ? -21.319 -5.196 0.498 1.00 82.56 190 GLU A N 1
ATOM 1477 C CA . GLU A 1 190 ? -21.286 -5.748 1.866 1.00 82.56 190 GLU A CA 1
ATOM 1478 C C . GLU A 1 190 ? -21.795 -4.754 2.915 1.00 82.56 190 GLU A C 1
ATOM 1480 O O . GLU A 1 190 ? -22.468 -5.145 3.865 1.00 82.56 190 GLU A O 1
ATOM 1485 N N . TYR A 1 191 ? -21.499 -3.469 2.716 1.00 80.06 191 TYR A N 1
ATOM 1486 C CA . TYR A 1 191 ? -21.833 -2.379 3.636 1.00 80.06 191 TYR A CA 1
ATOM 1487 C C . TYR A 1 191 ? -22.908 -1.454 3.058 1.00 80.06 191 TYR A C 1
ATOM 1489 O O . TYR A 1 191 ? -22.947 -0.263 3.355 1.00 80.06 191 TYR A O 1
ATOM 1497 N N . ASP A 1 192 ? -23.781 -1.988 2.206 1.00 85.00 192 ASP A N 1
ATOM 1498 C CA . ASP A 1 192 ? -24.948 -1.248 1.740 1.00 85.00 192 ASP A CA 1
ATOM 1499 C C . ASP A 1 192 ? -25.891 -0.946 2.913 1.00 85.00 192 ASP A C 1
ATOM 1501 O O . ASP A 1 192 ? -26.161 -1.803 3.759 1.00 85.00 192 ASP A O 1
ATOM 1505 N N . ILE A 1 193 ? -26.424 0.275 2.948 1.00 83.88 193 ILE A N 1
ATOM 1506 C CA . ILE A 1 193 ? -27.387 0.701 3.964 1.00 83.88 193 ILE A CA 1
ATOM 1507 C C . ILE A 1 193 ? -28.717 0.032 3.643 1.00 83.88 193 ILE A C 1
ATOM 1509 O O . ILE A 1 193 ? -29.243 0.153 2.529 1.00 83.88 193 ILE A O 1
ATOM 1513 N N . ARG A 1 194 ? -29.257 -0.681 4.632 1.00 84.00 194 ARG A N 1
ATOM 1514 C CA . ARG A 1 194 ? -30.498 -1.444 4.518 1.00 84.00 194 ARG A CA 1
ATOM 1515 C C . ARG A 1 194 ? -31.543 -0.931 5.496 1.00 84.00 194 ARG A C 1
ATOM 1517 O O . ARG A 1 194 ? -31.209 -0.484 6.590 1.00 84.00 194 ARG A O 1
ATOM 1524 N N . ASP A 1 195 ? -32.807 -0.996 5.098 1.00 83.88 195 ASP A N 1
ATOM 1525 C CA . ASP A 1 195 ? -33.919 -0.712 6.002 1.00 83.88 195 ASP A CA 1
ATOM 1526 C C . ASP A 1 195 ? -34.161 -1.862 7.000 1.00 83.88 195 ASP A C 1
ATOM 1528 O O . ASP A 1 195 ? -33.481 -2.891 7.000 1.00 83.88 195 ASP A O 1
ATOM 1532 N N . ARG A 1 196 ? -35.174 -1.701 7.863 1.00 84.56 196 ARG A N 1
ATOM 1533 C CA . ARG A 1 196 ? -35.568 -2.719 8.855 1.00 84.56 196 ARG A CA 1
ATOM 1534 C C . ARG A 1 196 ? -36.055 -4.034 8.229 1.00 84.56 196 ARG A C 1
ATOM 1536 O O . ARG A 1 196 ? -36.144 -5.028 8.941 1.00 84.56 196 ARG A O 1
ATOM 1543 N N . LEU A 1 197 ? -36.393 -4.033 6.939 1.00 88.06 197 LEU A N 1
ATOM 1544 C CA . LEU A 1 197 ? -36.841 -5.197 6.173 1.00 88.06 197 LEU A CA 1
ATOM 1545 C C . LEU A 1 197 ? -35.688 -5.843 5.379 1.00 88.06 197 LEU A C 1
ATOM 1547 O O . LEU A 1 197 ? -35.904 -6.828 4.678 1.00 88.06 197 LEU A O 1
ATOM 1551 N N . GLY A 1 198 ? -34.463 -5.313 5.489 1.00 83.00 198 GLY A N 1
ATOM 1552 C CA . GLY A 1 198 ? -33.273 -5.818 4.804 1.00 83.00 198 GLY A CA 1
ATOM 1553 C C . GLY A 1 198 ? -33.116 -5.336 3.357 1.00 83.00 198 GLY A C 1
ATOM 1554 O O . GLY A 1 198 ? -32.193 -5.783 2.664 1.00 83.00 198 GLY A O 1
ATOM 1555 N N . VAL A 1 199 ? -33.973 -4.421 2.895 1.00 87.44 199 VAL A N 1
ATOM 1556 C CA . VAL A 1 199 ? -33.925 -3.856 1.541 1.00 87.44 199 VAL A CA 1
ATOM 1557 C C . VAL A 1 199 ? -32.816 -2.815 1.469 1.00 87.44 199 VAL A C 1
ATOM 1559 O O . VAL A 1 199 ? -32.729 -1.939 2.324 1.00 87.44 199 VAL A O 1
ATOM 1562 N N . VAL A 1 200 ? -31.966 -2.896 0.440 1.00 86.12 200 VAL A N 1
ATOM 1563 C CA . VAL A 1 200 ? -30.920 -1.892 0.195 1.00 86.12 200 VAL A CA 1
ATOM 1564 C C . VAL A 1 200 ? -31.576 -0.559 -0.161 1.00 86.12 200 VAL A C 1
ATOM 1566 O O . VAL A 1 200 ? -32.154 -0.423 -1.237 1.00 86.12 200 VAL A O 1
ATOM 1569 N N . VAL A 1 201 ? -31.454 0.423 0.730 1.00 88.44 201 VAL A N 1
ATOM 1570 C CA . VAL A 1 201 ? -31.949 1.793 0.523 1.00 88.44 201 VAL A CA 1
ATOM 1571 C C . VAL A 1 201 ? -30.874 2.708 -0.050 1.00 88.44 201 VAL A C 1
ATOM 1573 O O . VAL A 1 201 ? -31.191 3.674 -0.741 1.00 88.44 201 VAL A O 1
ATOM 1576 N N . ARG A 1 202 ? -29.596 2.391 0.187 1.00 86.81 202 ARG A N 1
ATOM 1577 C CA . ARG A 1 202 ? -28.470 3.141 -0.366 1.00 86.81 202 ARG A CA 1
ATOM 1578 C C . ARG A 1 202 ? -27.255 2.244 -0.545 1.00 86.81 202 ARG A C 1
ATOM 1580 O O . ARG A 1 202 ? -26.807 1.588 0.394 1.00 86.81 202 ARG A O 1
ATOM 1587 N N . ARG A 1 203 ? -26.704 2.261 -1.758 1.00 88.12 203 ARG A N 1
ATOM 1588 C CA . ARG A 1 203 ? -25.437 1.593 -2.056 1.00 88.12 203 ARG A CA 1
ATOM 1589 C C . ARG A 1 203 ? -24.276 2.430 -1.549 1.00 88.12 203 ARG A C 1
ATOM 1591 O O . ARG A 1 203 ? -24.247 3.633 -1.807 1.00 88.12 203 ARG A O 1
ATOM 1598 N N . VAL A 1 204 ? -23.334 1.797 -0.861 1.00 87.75 204 VAL A N 1
ATOM 1599 C CA . VAL A 1 204 ? -22.126 2.461 -0.358 1.00 87.75 204 VAL A CA 1
ATOM 1600 C C . VAL A 1 204 ? -20.950 2.044 -1.227 1.00 87.75 204 VAL A C 1
ATOM 1602 O O . VAL A 1 204 ? -20.658 0.858 -1.381 1.00 87.75 204 VAL A O 1
ATOM 1605 N N . SER A 1 205 ? -20.271 3.018 -1.831 1.00 89.69 205 SER A N 1
ATOM 1606 C CA . SER A 1 205 ? -19.103 2.723 -2.658 1.00 89.69 205 SER A CA 1
ATOM 1607 C C . SER A 1 205 ? -17.901 2.318 -1.800 1.00 89.69 205 SER A C 1
ATOM 1609 O O . SER A 1 205 ? -17.725 2.786 -0.675 1.00 89.69 205 SER A O 1
ATOM 1611 N N . LEU A 1 206 ? -16.998 1.508 -2.357 1.00 90.75 206 LEU A N 1
ATOM 1612 C CA . LEU A 1 206 ? -15.747 1.154 -1.675 1.00 90.75 206 LEU A CA 1
ATOM 1613 C C . LEU A 1 206 ? -14.859 2.376 -1.391 1.00 90.75 206 LEU A C 1
ATOM 1615 O O . LEU A 1 206 ? -14.104 2.375 -0.426 1.00 90.75 206 LEU A O 1
ATOM 1619 N N . GLY A 1 207 ? -14.972 3.446 -2.183 1.00 89.56 207 GLY A N 1
ATOM 1620 C CA . GLY A 1 207 ? -14.297 4.712 -1.886 1.00 89.56 207 GLY A CA 1
ATOM 1621 C C . GLY A 1 207 ? -14.801 5.359 -0.594 1.00 89.56 207 GLY A C 1
ATOM 1622 O O . GLY A 1 207 ? -14.005 5.867 0.193 1.00 89.56 207 GLY A O 1
ATOM 1623 N N . GLU A 1 208 ? -16.108 5.299 -0.339 1.00 89.62 208 GLU A N 1
ATOM 1624 C CA . GLU A 1 208 ? -16.700 5.808 0.901 1.00 89.62 208 GLU A CA 1
ATOM 1625 C C . GLU A 1 208 ? -16.338 4.944 2.103 1.00 89.62 208 GLU A C 1
ATOM 1627 O O . GLU A 1 208 ? -15.982 5.490 3.145 1.00 89.62 208 GLU A O 1
ATOM 1632 N N . VAL A 1 209 ? -16.355 3.616 1.949 1.00 91.19 209 VAL A N 1
ATOM 1633 C CA . VAL A 1 209 ? -15.905 2.701 3.008 1.00 91.19 209 VAL A CA 1
ATOM 1634 C C . VAL A 1 209 ? -14.435 2.956 3.350 1.00 91.19 209 VAL A C 1
ATOM 1636 O O . VAL A 1 209 ? -14.097 3.107 4.522 1.00 91.19 209 VAL A O 1
ATOM 1639 N N . HIS A 1 210 ? -13.563 3.081 2.344 1.00 91.81 210 HIS A N 1
ATOM 1640 C CA . HIS A 1 210 ? -12.146 3.379 2.557 1.00 91.81 210 HIS A CA 1
ATOM 1641 C C . HIS A 1 210 ? -11.945 4.722 3.274 1.00 91.81 210 HIS A C 1
ATOM 1643 O O . HIS A 1 210 ? -11.153 4.817 4.211 1.00 91.81 210 HIS A O 1
ATOM 1649 N N . ARG A 1 211 ? -12.691 5.764 2.884 1.00 90.56 211 ARG A N 1
ATOM 1650 C CA . ARG A 1 211 ? -12.644 7.064 3.567 1.00 90.56 211 ARG A CA 1
ATOM 1651 C C . ARG A 1 211 ? -13.119 6.964 5.016 1.00 90.56 211 ARG A C 1
ATOM 1653 O O . ARG A 1 211 ? -12.482 7.542 5.888 1.00 90.56 211 ARG A O 1
ATOM 1660 N N . ALA A 1 212 ? -14.189 6.218 5.282 1.00 91.12 212 ALA A N 1
ATOM 1661 C CA . ALA A 1 212 ? -14.680 6.000 6.638 1.00 91.12 212 ALA A CA 1
ATOM 1662 C C . ALA A 1 212 ? -13.656 5.245 7.505 1.00 91.12 212 ALA A C 1
ATOM 1664 O O . ALA A 1 212 ? -13.464 5.609 8.662 1.00 91.12 212 ALA A O 1
ATOM 1665 N N . LEU A 1 213 ? -12.953 4.250 6.948 1.00 92.88 213 LEU A N 1
ATOM 1666 C CA . LEU A 1 213 ? -11.848 3.562 7.628 1.00 92.88 213 LEU A CA 1
ATOM 1667 C C . LEU A 1 213 ? -10.694 4.521 7.948 1.00 92.88 213 LEU A C 1
ATOM 1669 O O . LEU A 1 213 ? -10.203 4.543 9.073 1.00 92.88 213 LEU A O 1
ATOM 1673 N N . TYR A 1 214 ? -10.285 5.344 6.980 1.00 92.88 214 TYR A N 1
ATOM 1674 C CA . TYR A 1 214 ? -9.256 6.361 7.197 1.00 92.88 214 TYR A CA 1
ATOM 1675 C C . TYR A 1 214 ? -9.669 7.347 8.303 1.00 92.88 214 TYR A C 1
ATOM 1677 O O . TYR A 1 214 ? -8.897 7.622 9.219 1.00 92.88 214 TYR A O 1
ATOM 1685 N N . GLU A 1 215 ? -10.910 7.842 8.271 1.00 91.38 215 GLU A N 1
ATOM 1686 C CA . GLU A 1 215 ? -11.437 8.741 9.302 1.00 91.38 215 GLU A CA 1
ATOM 1687 C C . GLU A 1 215 ? -11.539 8.075 10.678 1.00 91.38 215 GLU A C 1
ATOM 1689 O O . GLU A 1 215 ? -11.232 8.726 11.676 1.00 91.38 215 GLU A O 1
ATOM 1694 N N . LEU A 1 216 ? -11.923 6.796 10.744 1.00 93.12 216 LEU A N 1
ATOM 1695 C CA . LEU A 1 216 ? -11.918 6.008 11.976 1.00 93.12 216 LEU A CA 1
ATOM 1696 C C . LEU A 1 216 ? -10.524 5.997 12.598 1.00 93.12 216 LEU A C 1
ATOM 1698 O O . LEU A 1 216 ? -10.366 6.357 13.766 1.00 93.12 216 LEU A O 1
ATOM 1702 N N . ILE A 1 217 ? -9.518 5.630 11.803 1.00 94.62 217 ILE A N 1
ATOM 1703 C CA . ILE A 1 217 ? -8.133 5.550 12.259 1.00 94.62 217 ILE A CA 1
ATOM 1704 C C . ILE A 1 217 ? -7.677 6.921 12.756 1.00 94.62 217 ILE A C 1
ATOM 1706 O O . ILE A 1 217 ? -7.260 7.053 13.903 1.00 94.62 217 ILE A O 1
ATOM 1710 N N . VAL A 1 218 ? -7.824 7.967 11.941 1.00 93.44 218 VAL A N 1
ATOM 1711 C CA . VAL A 1 218 ? -7.330 9.305 12.289 1.00 93.44 218 VAL A CA 1
ATOM 1712 C C . VAL A 1 218 ? -8.058 9.893 13.498 1.00 93.44 218 VAL A C 1
ATOM 1714 O O . VAL A 1 218 ? -7.423 10.427 14.406 1.00 93.44 218 VAL A O 1
ATOM 1717 N N . ARG A 1 219 ? -9.390 9.818 13.542 1.00 91.44 219 ARG A N 1
ATOM 1718 C CA . ARG A 1 219 ? -10.163 10.499 14.588 1.00 91.44 219 ARG A CA 1
ATOM 1719 C C . ARG A 1 219 ? -10.244 9.710 15.881 1.00 91.44 219 ARG A C 1
ATOM 1721 O O . ARG A 1 219 ? -10.207 10.318 16.946 1.00 91.44 219 ARG A O 1
ATOM 1728 N N . ARG A 1 220 ? -10.391 8.387 15.802 1.00 91.81 220 ARG A N 1
ATOM 1729 C CA . ARG A 1 220 ? -10.628 7.544 16.978 1.00 91.81 220 ARG A CA 1
ATOM 1730 C C . ARG A 1 220 ? -9.352 6.882 17.463 1.00 91.81 220 ARG A C 1
ATOM 1732 O O . ARG A 1 220 ? -9.033 7.019 18.640 1.00 91.81 220 ARG A O 1
ATOM 1739 N N . TYR A 1 221 ? -8.618 6.204 16.584 1.00 94.56 221 TYR A N 1
ATOM 1740 C CA . TYR A 1 221 ? -7.434 5.448 17.010 1.00 94.56 221 TYR A CA 1
ATOM 1741 C C . TYR A 1 221 ? -6.272 6.390 17.321 1.00 94.56 221 TYR A C 1
ATOM 1743 O O . TYR A 1 221 ? -5.706 6.330 18.407 1.00 94.56 221 TYR A O 1
ATOM 1751 N N . LEU A 1 222 ? -6.025 7.357 16.436 1.00 94.56 222 LEU A N 1
ATOM 1752 C CA . LEU A 1 222 ? -5.023 8.412 16.611 1.00 94.56 222 LEU A CA 1
ATOM 1753 C C . LEU A 1 222 ? -5.549 9.638 17.372 1.00 94.56 222 LEU A C 1
ATOM 1755 O O . LEU A 1 222 ? -4.838 10.629 17.516 1.00 94.56 222 LEU A O 1
ATOM 1759 N N . ARG A 1 223 ? -6.807 9.597 17.837 1.00 92.88 223 ARG A N 1
ATOM 1760 C CA . ARG A 1 223 ? -7.453 10.640 18.659 1.00 92.88 223 ARG A CA 1
ATOM 1761 C C . ARG A 1 223 ? -7.428 12.047 18.049 1.00 92.88 223 ARG A C 1
ATOM 1763 O O . ARG A 1 223 ? -7.508 13.034 18.778 1.00 92.88 223 ARG A O 1
ATOM 1770 N N . ASN A 1 224 ? -7.325 12.145 16.722 1.00 90.25 224 ASN A N 1
ATOM 1771 C CA . ASN A 1 224 ? -7.156 13.403 16.000 1.00 90.25 224 ASN A CA 1
ATOM 1772 C C . ASN A 1 224 ? -5.994 14.254 16.552 1.00 90.25 224 ASN A C 1
ATOM 1774 O O . ASN A 1 224 ? -6.106 15.477 16.653 1.00 90.25 224 ASN A O 1
ATOM 1778 N N . ASP A 1 225 ? -4.896 13.606 16.949 1.00 92.75 225 ASP A N 1
ATOM 1779 C CA . ASP A 1 225 ? -3.747 14.282 17.543 1.00 92.75 225 ASP A CA 1
ATOM 1780 C C . ASP A 1 225 ? -3.109 15.269 16.545 1.00 92.75 225 ASP A C 1
ATOM 1782 O O . ASP A 1 225 ? -2.761 14.918 15.412 1.00 92.75 225 ASP A O 1
ATOM 1786 N N . ASN A 1 226 ? -2.956 16.532 16.951 1.00 90.69 226 ASN A N 1
ATOM 1787 C CA . ASN A 1 226 ? -2.392 17.593 16.108 1.00 90.69 226 ASN A CA 1
ATOM 1788 C C . ASN A 1 226 ? -0.903 17.383 15.783 1.00 90.69 226 ASN A C 1
ATOM 1790 O O . ASN A 1 226 ? -0.427 17.857 14.747 1.00 90.69 226 ASN A O 1
ATOM 1794 N N . GLY A 1 227 ? -0.164 16.688 16.650 1.00 91.25 227 GLY A N 1
ATOM 1795 C CA . GLY A 1 227 ? 1.225 16.294 16.438 1.00 91.25 227 GLY A CA 1
ATOM 1796 C C . GLY A 1 227 ? 1.377 15.353 15.246 1.00 91.25 227 GLY A C 1
ATOM 1797 O O . GLY A 1 227 ? 2.334 15.510 14.482 1.00 91.25 227 GLY A O 1
ATOM 1798 N N . ILE A 1 228 ? 0.387 14.479 15.034 1.00 92.44 228 ILE A N 1
ATOM 1799 C CA . ILE A 1 228 ? 0.324 13.525 13.921 1.00 92.44 228 ILE A CA 1
ATOM 1800 C C . ILE A 1 228 ? -0.336 14.153 12.687 1.00 92.44 228 ILE A C 1
ATOM 1802 O O . ILE A 1 228 ? 0.256 14.215 11.608 1.00 92.44 228 ILE A O 1
ATOM 1806 N N . THR A 1 229 ? -1.562 14.659 12.840 1.00 91.56 229 THR A N 1
ATOM 1807 C CA . THR A 1 229 ? -2.433 15.066 11.720 1.00 91.56 229 THR A CA 1
ATOM 1808 C C . THR A 1 229 ? -1.860 16.192 10.865 1.00 91.56 229 THR A C 1
ATOM 1810 O O . THR A 1 229 ? -2.137 16.256 9.667 1.00 91.56 229 THR A O 1
ATOM 1813 N N . ARG A 1 230 ? -0.992 17.049 11.419 1.00 91.50 230 ARG A N 1
ATOM 1814 C CA . ARG A 1 230 ? -0.300 18.095 10.647 1.00 91.50 230 ARG A CA 1
ATOM 1815 C C . ARG A 1 230 ? 0.603 17.543 9.535 1.00 91.50 230 ARG A C 1
ATOM 1817 O O . ARG A 1 230 ? 0.805 18.247 8.539 1.00 91.50 230 ARG A O 1
ATOM 1824 N N . TYR A 1 231 ? 1.106 16.315 9.689 1.00 93.75 231 TYR A N 1
ATOM 1825 C CA . TYR A 1 231 ? 1.976 15.632 8.725 1.00 93.75 231 TYR A CA 1
ATOM 1826 C C . TYR A 1 231 ? 1.235 14.659 7.807 1.00 93.75 231 TYR A C 1
ATOM 1828 O O . TYR A 1 231 ? 1.841 14.170 6.859 1.00 93.75 231 TYR A O 1
ATOM 1836 N N . LEU A 1 232 ? -0.050 14.390 8.055 1.00 92.44 232 LEU A N 1
ATOM 1837 C CA . LEU A 1 232 ? -0.824 13.494 7.202 1.00 92.44 232 LEU A CA 1
ATOM 1838 C C . LEU A 1 232 ? -1.084 14.121 5.828 1.00 92.44 232 LEU A C 1
ATOM 1840 O O . LEU A 1 232 ? -1.526 15.275 5.723 1.00 92.44 232 LEU A O 1
ATOM 1844 N N . ASP A 1 233 ? -0.856 13.334 4.778 1.00 86.56 233 ASP A N 1
ATOM 1845 C CA . ASP A 1 233 ? -1.369 13.609 3.439 1.00 86.56 233 ASP A CA 1
ATOM 1846 C C . ASP A 1 233 ? -2.785 13.030 3.295 1.00 86.56 233 ASP A C 1
ATOM 1848 O O . ASP A 1 233 ? -2.993 11.833 3.096 1.00 86.56 233 ASP A O 1
ATOM 1852 N N . ASN A 1 234 ? -3.790 13.904 3.365 1.00 75.00 234 ASN A N 1
ATOM 1853 C CA . ASN A 1 234 ? -5.193 13.503 3.239 1.00 75.00 234 ASN A CA 1
ATOM 1854 C C . ASN A 1 234 ? -5.570 13.023 1.826 1.00 75.00 234 ASN A C 1
ATOM 1856 O O . ASN A 1 234 ? -6.638 12.432 1.663 1.00 75.00 234 ASN A O 1
ATOM 1860 N N . GLN A 1 235 ? -4.719 13.227 0.811 1.00 71.06 235 GLN A N 1
ATOM 1861 C CA . GLN A 1 235 ? -4.933 12.657 -0.527 1.00 71.06 235 GLN A CA 1
ATOM 1862 C C . GLN A 1 235 ? -4.790 11.126 -0.546 1.00 71.06 235 GLN A C 1
ATOM 1864 O O . GLN A 1 235 ? -5.108 10.484 -1.545 1.00 71.06 235 GLN A O 1
ATOM 1869 N N . VAL A 1 236 ? -4.328 10.523 0.553 1.00 70.19 236 VAL A N 1
ATOM 1870 C CA . VAL A 1 236 ? -4.173 9.071 0.700 1.00 70.19 236 VAL A CA 1
ATOM 1871 C C . VAL A 1 236 ? -5.481 8.347 1.029 1.00 70.19 236 VAL A C 1
ATOM 1873 O O . VAL A 1 236 ? -5.549 7.126 0.906 1.00 70.19 236 VAL A O 1
ATOM 1876 N N . ALA A 1 237 ? -6.564 9.068 1.331 1.00 76.94 237 ALA A N 1
ATOM 1877 C CA . ALA A 1 237 ? -7.884 8.493 1.605 1.00 76.94 237 ALA A CA 1
ATOM 1878 C C . ALA A 1 237 ? -8.617 7.969 0.343 1.00 76.94 237 ALA A C 1
ATOM 1880 O O . ALA A 1 237 ? -9.834 8.125 0.215 1.00 76.94 237 ALA A O 1
ATOM 1881 N N . GLU A 1 238 ? -7.900 7.319 -0.579 1.00 84.50 238 GLU A N 1
ATOM 1882 C CA . GLU A 1 238 ? -8.428 6.718 -1.805 1.00 84.50 238 GLU A CA 1
ATOM 1883 C C . GLU A 1 238 ? -7.975 5.257 -1.968 1.00 84.50 238 GLU A C 1
ATOM 1885 O O . GLU A 1 238 ? -6.780 4.966 -1.896 1.00 84.50 238 GLU A O 1
ATOM 1890 N N . PRO A 1 239 ? -8.887 4.327 -2.301 1.00 84.00 239 PRO A N 1
ATOM 1891 C CA . PRO A 1 239 ? -8.564 2.899 -2.391 1.00 84.00 239 PRO A CA 1
ATOM 1892 C C . PRO A 1 239 ? -7.609 2.543 -3.543 1.00 84.00 239 PRO A C 1
ATOM 1894 O O . PRO A 1 239 ? -6.954 1.502 -3.517 1.00 84.00 239 PRO A O 1
ATOM 1897 N N . LYS A 1 240 ? -7.511 3.411 -4.559 1.00 85.81 240 LYS A N 1
ATOM 1898 C CA . LYS A 1 240 ? -6.567 3.276 -5.680 1.00 85.81 240 LYS A CA 1
ATOM 1899 C C . LYS A 1 240 ? -5.207 3.924 -5.414 1.00 85.81 240 LYS A C 1
ATOM 1901 O O . LYS A 1 240 ? -4.374 3.974 -6.323 1.00 85.81 240 LYS A O 1
ATOM 1906 N N . ARG A 1 241 ? -4.964 4.447 -4.207 1.00 90.88 241 ARG A N 1
ATOM 1907 C CA . ARG A 1 241 ? -3.640 4.962 -3.855 1.00 90.88 241 ARG A CA 1
ATOM 1908 C C . ARG A 1 241 ? -2.613 3.841 -4.014 1.00 90.88 241 ARG A C 1
ATOM 1910 O O . ARG A 1 241 ? -2.896 2.675 -3.741 1.00 90.88 241 ARG A O 1
ATOM 1917 N N . LEU A 1 242 ? -1.437 4.211 -4.510 1.00 93.06 242 LEU A N 1
ATOM 1918 C CA . LEU A 1 242 ? -0.349 3.287 -4.792 1.00 93.06 242 LEU A CA 1
ATOM 1919 C C . LEU A 1 242 ? 0.713 3.413 -3.705 1.00 93.06 242 LEU A C 1
ATOM 1921 O O . LEU A 1 242 ? 1.202 4.509 -3.432 1.00 93.06 242 LEU A O 1
ATOM 1925 N N . LEU A 1 243 ? 1.070 2.282 -3.117 1.00 94.62 243 LEU A N 1
ATOM 1926 C CA . LEU A 1 243 ? 2.068 2.142 -2.074 1.00 94.62 243 LEU A CA 1
ATOM 1927 C C . LEU A 1 243 ? 3.378 1.641 -2.681 1.00 94.62 243 LEU A C 1
ATOM 1929 O O . LEU A 1 243 ? 3.371 0.749 -3.528 1.00 94.62 243 LEU A O 1
ATOM 1933 N N . ARG A 1 244 ? 4.510 2.208 -2.257 1.00 96.50 244 ARG A N 1
ATOM 1934 C CA . ARG A 1 244 ? 5.836 1.742 -2.688 1.00 96.50 244 ARG A CA 1
ATOM 1935 C C . ARG A 1 244 ? 6.121 0.359 -2.127 1.00 96.50 244 ARG A C 1
ATOM 1937 O O . ARG A 1 244 ? 5.863 0.120 -0.954 1.00 96.50 244 ARG A O 1
ATOM 1944 N N . ILE A 1 245 ? 6.708 -0.507 -2.947 1.00 97.81 245 ILE A N 1
ATOM 1945 C CA . ILE A 1 245 ? 7.149 -1.830 -2.508 1.00 97.81 245 ILE A CA 1
ATOM 1946 C C . ILE A 1 245 ? 8.560 -1.708 -1.904 1.00 97.81 245 ILE A C 1
ATOM 1948 O O . ILE A 1 245 ? 9.473 -1.274 -2.615 1.00 97.81 245 ILE A O 1
ATOM 1952 N N . PRO A 1 246 ? 8.760 -2.067 -0.620 1.00 97.56 246 PRO A N 1
ATOM 1953 C CA . PRO A 1 246 ? 10.079 -2.165 -0.003 1.00 97.56 246 PRO A CA 1
ATOM 1954 C C . PRO A 1 246 ? 11.109 -2.936 -0.842 1.00 97.56 246 PRO A C 1
ATOM 1956 O O . PRO A 1 246 ? 10.783 -3.910 -1.515 1.00 97.56 246 PRO A O 1
ATOM 1959 N N . GLY A 1 247 ? 12.360 -2.479 -0.805 1.00 96.50 247 GLY A N 1
ATOM 1960 C CA . GLY A 1 247 ? 13.480 -3.001 -1.593 1.00 96.50 247 GLY A CA 1
ATOM 1961 C C . GLY A 1 247 ? 13.687 -2.290 -2.936 1.00 96.50 247 GLY A C 1
ATOM 1962 O O . GLY A 1 247 ? 14.829 -2.125 -3.365 1.00 96.50 247 GLY A O 1
ATOM 1963 N N . PHE A 1 248 ? 12.629 -1.769 -3.567 1.00 97.44 248 PHE A N 1
ATOM 1964 C CA . PHE A 1 248 ? 12.757 -0.986 -4.803 1.00 97.44 248 PHE A CA 1
ATOM 1965 C C . PHE A 1 248 ? 13.189 0.457 -4.526 1.00 97.44 248 PHE A C 1
ATOM 1967 O O . PHE A 1 248 ? 12.828 1.053 -3.511 1.00 97.44 248 PHE A O 1
ATOM 1974 N N . ARG A 1 249 ? 13.961 1.048 -5.444 1.00 95.62 249 ARG A N 1
ATOM 1975 C CA . ARG A 1 249 ? 14.517 2.404 -5.290 1.00 95.62 249 ARG A CA 1
ATOM 1976 C C . ARG A 1 249 ? 13.462 3.481 -5.517 1.00 95.62 249 ARG A C 1
ATOM 1978 O O . ARG A 1 249 ? 12.580 3.334 -6.349 1.00 95.62 249 ARG A O 1
ATOM 1985 N N . HIS A 1 250 ? 13.576 4.601 -4.818 1.00 94.81 250 HIS A N 1
ATOM 1986 C CA . HIS A 1 250 ? 12.772 5.792 -5.056 1.00 94.81 250 HIS A CA 1
ATOM 1987 C C . HIS A 1 250 ? 13.324 6.570 -6.263 1.00 94.81 250 HIS A C 1
ATOM 1989 O O . HIS A 1 250 ? 14.516 6.863 -6.338 1.00 94.81 250 HIS A O 1
ATOM 1995 N N . GLU A 1 251 ? 12.454 6.972 -7.189 1.00 93.00 251 GLU A N 1
ATOM 1996 C CA . GLU A 1 251 ? 12.819 7.563 -8.485 1.00 93.00 251 GLU A CA 1
ATOM 1997 C C . GLU A 1 251 ? 13.531 8.918 -8.402 1.00 93.00 251 GLU A C 1
ATOM 1999 O O . GLU A 1 251 ? 14.191 9.310 -9.354 1.00 93.00 251 GLU A O 1
ATOM 2004 N N . VAL A 1 252 ? 13.386 9.642 -7.285 1.00 90.88 252 VAL A N 1
ATOM 2005 C CA . VAL A 1 252 ? 14.048 10.941 -7.034 1.00 90.88 252 VAL A CA 1
ATOM 2006 C C . VAL A 1 252 ? 15.354 10.831 -6.238 1.00 90.88 252 VAL A C 1
ATOM 2008 O O . VAL A 1 252 ? 16.318 11.518 -6.557 1.00 90.88 252 VAL A O 1
ATOM 2011 N N . SER A 1 253 ? 15.402 10.021 -5.179 1.00 91.69 253 SER A N 1
ATOM 2012 C CA . SER A 1 253 ? 16.569 9.942 -4.287 1.00 91.69 253 SER A CA 1
ATOM 2013 C C . SER A 1 253 ? 17.507 8.782 -4.628 1.00 91.69 253 SER A C 1
ATOM 2015 O O . SER A 1 253 ? 18.650 8.771 -4.180 1.00 91.69 253 SER A O 1
ATOM 2017 N N . GLY A 1 254 ? 17.026 7.775 -5.364 1.00 92.38 254 GLY A N 1
ATOM 2018 C CA . GLY A 1 254 ? 17.737 6.523 -5.621 1.00 92.38 254 GLY A CA 1
ATOM 2019 C C . GLY A 1 254 ? 17.875 5.603 -4.401 1.00 92.38 254 GLY A C 1
ATOM 2020 O O . GLY A 1 254 ? 18.410 4.499 -4.542 1.00 92.38 254 GLY A O 1
ATOM 2021 N N . GLN A 1 255 ? 17.406 6.022 -3.220 1.00 94.50 255 GLN A N 1
ATOM 2022 C CA . GLN A 1 255 ? 17.412 5.203 -2.007 1.00 94.50 255 GLN A CA 1
ATOM 2023 C C . GLN A 1 255 ? 16.274 4.176 -2.050 1.00 94.50 255 GLN A C 1
ATOM 2025 O O . GLN A 1 255 ? 15.205 4.491 -2.577 1.00 94.50 255 GLN A O 1
ATOM 2030 N N . PRO A 1 256 ? 16.472 2.958 -1.523 1.00 95.12 256 PRO A N 1
ATOM 2031 C CA . PRO A 1 256 ? 15.405 1.968 -1.451 1.00 95.12 256 PRO A CA 1
ATOM 2032 C C . PRO A 1 256 ? 14.273 2.445 -0.536 1.00 95.12 256 PRO A C 1
ATOM 2034 O O . PRO A 1 256 ? 14.520 3.047 0.510 1.00 95.12 256 PRO A O 1
ATOM 2037 N N . ALA A 1 257 ? 13.034 2.138 -0.915 1.00 97.12 257 ALA A N 1
ATOM 2038 C CA . ALA A 1 257 ? 11.949 2.080 0.049 1.00 97.12 257 ALA A CA 1
ATOM 2039 C C . ALA A 1 257 ? 12.289 0.987 1.068 1.00 97.12 257 ALA A C 1
ATOM 2041 O O . ALA A 1 257 ? 12.692 -0.115 0.689 1.00 97.12 257 ALA A O 1
ATOM 2042 N N . GLN A 1 258 ? 12.176 1.295 2.352 1.00 97.38 258 GLN A N 1
ATOM 2043 C CA . GLN A 1 258 ? 12.712 0.456 3.416 1.00 97.38 258 GLN A CA 1
ATOM 2044 C C . GLN A 1 258 ? 11.601 0.050 4.370 1.00 97.38 258 GLN A C 1
ATOM 2046 O O . GLN A 1 258 ? 10.863 0.907 4.852 1.00 97.38 258 GLN A O 1
ATOM 2051 N N . LEU A 1 259 ? 11.489 -1.253 4.616 1.00 97.75 259 LEU A N 1
ATOM 2052 C CA . LEU A 1 259 ? 10.617 -1.801 5.645 1.00 97.75 259 LEU A CA 1
ATOM 2053 C C . LEU A 1 259 ? 11.262 -1.561 7.014 1.00 97.75 259 LEU A C 1
ATOM 2055 O O . LEU A 1 259 ? 12.471 -1.760 7.165 1.00 97.75 259 LEU A O 1
ATOM 2059 N N . LEU A 1 260 ? 10.468 -1.103 7.975 1.00 98.06 260 LEU A N 1
ATOM 2060 C CA . LEU A 1 260 ? 10.916 -0.728 9.311 1.00 98.06 260 LEU A CA 1
ATOM 2061 C C . LEU A 1 260 ? 10.123 -1.478 10.387 1.00 98.06 260 LEU A C 1
ATOM 2063 O O . LEU A 1 260 ? 8.973 -1.857 10.159 1.00 98.06 260 LEU A O 1
ATOM 2067 N N . ASP A 1 261 ? 10.727 -1.648 11.561 1.00 96.56 261 ASP A N 1
ATOM 2068 C CA . ASP A 1 261 ? 10.012 -2.015 12.784 1.00 96.56 261 ASP A CA 1
ATOM 2069 C C . ASP A 1 261 ? 9.285 -0.809 13.410 1.00 96.56 261 ASP A C 1
ATOM 2071 O O . ASP A 1 261 ? 9.283 0.310 12.882 1.00 96.56 261 ASP A O 1
ATOM 2075 N N . THR A 1 262 ? 8.644 -1.041 14.557 1.00 93.75 262 THR A N 1
ATOM 2076 C CA . THR A 1 262 ? 7.907 -0.011 15.296 1.00 93.75 262 THR A CA 1
ATOM 2077 C C . THR A 1 262 ? 8.803 1.069 15.906 1.00 93.75 262 THR A C 1
ATOM 2079 O O . THR A 1 262 ? 8.333 2.176 16.160 1.00 93.75 262 THR A O 1
ATOM 2082 N N . ASP A 1 263 ? 10.095 0.783 16.072 1.00 95.12 263 ASP A N 1
ATOM 2083 C CA . ASP A 1 263 ? 11.113 1.732 16.531 1.00 95.12 263 ASP A CA 1
ATOM 2084 C C . ASP A 1 263 ? 11.781 2.480 15.360 1.00 95.12 263 ASP A C 1
ATOM 2086 O O . ASP A 1 263 ? 12.705 3.275 15.548 1.00 95.12 263 ASP A O 1
ATOM 2090 N N . LEU A 1 264 ? 11.272 2.281 14.137 1.00 96.50 264 LEU A N 1
ATOM 2091 C CA . LEU A 1 264 ? 11.747 2.873 12.887 1.00 96.50 264 LEU A CA 1
ATOM 2092 C C . LEU A 1 264 ? 13.152 2.418 12.472 1.00 96.50 264 LEU A C 1
ATOM 2094 O O . LEU A 1 264 ? 13.820 3.110 11.689 1.00 96.50 264 LEU A O 1
ATOM 2098 N N . HIS A 1 265 ? 13.599 1.258 12.949 1.00 96.88 265 HIS A N 1
ATOM 2099 C CA . HIS A 1 265 ? 14.818 0.622 12.474 1.00 96.88 265 HIS A CA 1
ATOM 2100 C C . HIS A 1 265 ? 14.532 -0.264 11.260 1.00 96.88 265 HIS A C 1
ATOM 2102 O O . HIS A 1 265 ? 13.491 -0.916 11.192 1.00 96.88 265 HIS A O 1
ATOM 2108 N N . PRO A 1 266 ? 15.450 -0.317 10.282 1.00 97.00 266 PRO A N 1
ATOM 2109 C CA . PRO A 1 266 ? 15.349 -1.249 9.169 1.00 97.00 266 PRO A CA 1
ATOM 2110 C C . PRO A 1 266 ? 15.233 -2.704 9.608 1.00 97.00 266 PRO A C 1
ATOM 2112 O O . PRO A 1 266 ? 16.029 -3.163 10.425 1.00 97.00 266 PRO A O 1
ATOM 2115 N N . ILE A 1 267 ? 14.321 -3.437 8.974 1.00 96.44 267 ILE A N 1
ATOM 2116 C CA . ILE A 1 267 ? 14.171 -4.883 9.152 1.00 96.44 267 ILE A CA 1
ATOM 2117 C C . ILE A 1 267 ? 14.257 -5.625 7.819 1.00 96.44 267 ILE A C 1
ATOM 2119 O O . ILE A 1 267 ? 14.151 -5.030 6.742 1.00 96.44 267 ILE A O 1
ATOM 2123 N N . ASP A 1 268 ? 14.461 -6.938 7.901 1.00 96.12 268 ASP A N 1
ATOM 2124 C CA . ASP A 1 268 ? 14.470 -7.816 6.735 1.00 96.12 268 ASP A CA 1
ATOM 2125 C C . ASP A 1 268 ? 13.102 -7.849 6.042 1.00 96.12 268 ASP A C 1
ATOM 2127 O O . ASP A 1 268 ? 12.050 -7.710 6.669 1.00 96.12 268 ASP A O 1
ATOM 2131 N N . LEU A 1 269 ? 13.119 -8.064 4.724 1.00 96.62 269 LEU A N 1
ATOM 2132 C CA . LEU A 1 269 ? 11.904 -8.211 3.926 1.00 96.62 269 LEU A CA 1
ATOM 2133 C C . LEU A 1 269 ? 11.261 -9.580 4.171 1.00 96.62 269 LEU A C 1
ATOM 2135 O O . LEU A 1 269 ? 11.504 -10.535 3.432 1.00 96.62 269 LEU A O 1
ATOM 2139 N N . ASP A 1 270 ? 10.433 -9.654 5.208 1.00 95.25 270 ASP A N 1
ATOM 2140 C CA . ASP A 1 270 ? 9.644 -10.829 5.571 1.00 95.25 270 ASP A CA 1
ATOM 2141 C C . ASP A 1 270 ? 8.146 -10.568 5.328 1.00 95.25 270 ASP A C 1
ATOM 2143 O O . ASP A 1 270 ? 7.578 -9.674 5.959 1.00 95.25 270 ASP A O 1
ATOM 2147 N N . PRO A 1 271 ? 7.472 -11.329 4.443 1.00 95.19 271 PRO A N 1
ATOM 2148 C CA . PRO A 1 271 ? 6.032 -11.211 4.218 1.00 95.19 271 PRO A CA 1
ATOM 2149 C C . PRO A 1 271 ? 5.157 -11.367 5.473 1.00 95.19 271 PRO A C 1
ATOM 2151 O O . PRO A 1 271 ? 4.044 -10.842 5.473 1.00 95.19 271 PRO A O 1
ATOM 2154 N N . SER A 1 272 ? 5.649 -12.017 6.539 1.00 95.31 272 SER A N 1
ATOM 2155 C CA . SER A 1 272 ? 4.915 -12.209 7.805 1.00 95.31 272 SER A CA 1
ATOM 2156 C C . SER A 1 272 ? 4.515 -10.899 8.503 1.00 95.31 272 SER A C 1
ATOM 2158 O O . SER A 1 272 ? 3.679 -10.886 9.408 1.00 95.31 272 SER A O 1
ATOM 2160 N N . VAL A 1 273 ? 5.093 -9.760 8.099 1.00 96.31 273 VAL A N 1
ATOM 2161 C CA . VAL A 1 273 ? 4.653 -8.435 8.568 1.00 96.31 273 VAL A CA 1
ATOM 2162 C C . VAL A 1 273 ? 3.193 -8.142 8.219 1.00 96.31 273 VAL A C 1
ATOM 2164 O O . VAL A 1 273 ? 2.538 -7.424 8.965 1.00 96.31 273 VAL A O 1
ATOM 2167 N N . MET A 1 274 ? 2.665 -8.705 7.123 1.00 96.88 274 MET A N 1
ATOM 2168 C CA . MET A 1 274 ? 1.259 -8.519 6.743 1.00 96.88 274 MET A CA 1
ATOM 2169 C C . MET A 1 274 ? 0.312 -9.192 7.740 1.00 96.88 274 MET A C 1
ATOM 2171 O O . MET A 1 274 ? -0.700 -8.600 8.101 1.00 96.88 274 MET A O 1
ATOM 2175 N N . ASP A 1 275 ? 0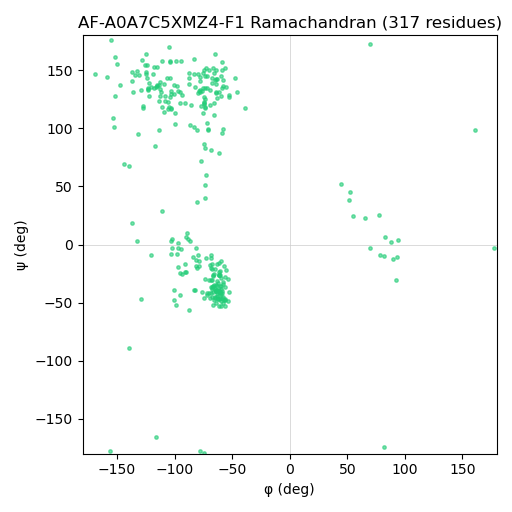.666 -10.373 8.255 1.00 96.81 275 ASP A N 1
ATOM 2176 C CA . ASP A 1 275 ? -0.150 -11.091 9.243 1.00 96.81 275 ASP A CA 1
ATOM 2177 C C . ASP A 1 275 ? -0.266 -10.322 10.571 1.00 96.81 275 ASP A C 1
ATOM 2179 O O . ASP A 1 275 ? -1.314 -10.327 11.214 1.00 96.81 275 ASP A O 1
ATOM 2183 N N . ARG A 1 276 ? 0.800 -9.614 10.965 1.00 96.75 276 ARG A N 1
ATOM 2184 C CA . ARG A 1 276 ? 0.857 -8.823 12.210 1.00 96.75 276 ARG A CA 1
ATOM 2185 C C . ARG A 1 276 ? 0.211 -7.441 12.092 1.00 96.75 276 ARG A C 1
ATOM 2187 O O . ARG A 1 276 ? -0.142 -6.834 13.103 1.00 96.75 276 ARG A O 1
ATOM 2194 N N . ALA A 1 277 ? 0.016 -6.949 10.871 1.00 97.38 277 ALA A N 1
ATOM 2195 C CA . ALA A 1 277 ? -0.559 -5.632 10.605 1.00 97.38 277 ALA A CA 1
ATOM 2196 C C . ALA A 1 277 ? -2.085 -5.625 10.495 1.00 97.38 277 ALA A C 1
ATOM 2198 O O . ALA A 1 277 ? -2.677 -4.619 10.095 1.00 97.38 277 ALA A O 1
ATOM 2199 N N . VAL A 1 278 ? -2.725 -6.736 10.853 1.00 98.06 278 VAL A N 1
ATOM 2200 C CA . VAL A 1 278 ? -4.170 -6.902 10.791 1.00 98.06 278 VAL A CA 1
ATOM 2201 C C . VAL A 1 278 ? -4.844 -6.121 11.917 1.00 98.06 278 VAL A C 1
ATOM 2203 O O . VAL A 1 278 ? -4.592 -6.346 13.101 1.00 98.06 278 VAL A O 1
ATOM 2206 N N . LEU A 1 279 ? -5.744 -5.212 11.542 1.00 96.69 279 LEU A N 1
ATOM 2207 C CA . LEU A 1 279 ? -6.622 -4.524 12.484 1.00 96.69 279 LEU A CA 1
ATOM 2208 C C . LEU A 1 279 ? -7.495 -5.521 13.252 1.00 96.69 279 LEU A C 1
ATOM 2210 O O . LEU A 1 279 ? -7.988 -6.503 12.689 1.00 96.69 279 LEU A O 1
ATOM 2214 N N . THR A 1 280 ? -7.775 -5.230 14.523 1.00 93.69 280 THR A N 1
ATOM 2215 C CA . THR A 1 280 ? -8.741 -6.014 15.299 1.00 93.69 280 THR A CA 1
ATOM 2216 C C . THR A 1 280 ? -10.102 -6.059 14.599 1.00 93.69 280 THR A C 1
ATOM 2218 O O . THR A 1 280 ? -10.509 -5.139 13.882 1.00 93.69 280 THR A O 1
ATOM 2221 N N . LYS A 1 281 ? -10.853 -7.142 14.833 1.00 87.19 281 LYS A N 1
ATOM 2222 C CA . LYS A 1 281 ? -12.183 -7.350 14.231 1.00 87.19 281 LYS A CA 1
ATOM 2223 C C . LYS A 1 281 ? -13.157 -6.206 14.531 1.00 87.19 281 LYS A C 1
ATOM 2225 O O . LYS A 1 281 ? -14.031 -5.925 13.711 1.00 87.19 281 LYS A O 1
ATOM 2230 N N . ASP A 1 282 ? -12.965 -5.518 15.654 1.00 87.19 282 ASP A N 1
ATOM 2231 C CA . ASP A 1 282 ? -13.769 -4.370 16.075 1.00 87.19 282 ASP A CA 1
ATOM 2232 C C . ASP A 1 282 ? -13.709 -3.207 15.078 1.00 87.19 282 ASP A C 1
ATOM 2234 O O . ASP A 1 282 ? -14.691 -2.479 14.944 1.00 87.19 282 ASP A O 1
ATOM 2238 N N . ALA A 1 283 ? -12.634 -3.082 14.289 1.00 86.31 283 ALA A N 1
ATOM 2239 C CA . ALA A 1 283 ? -12.516 -2.044 13.266 1.00 86.31 283 ALA A CA 1
ATOM 2240 C C . ALA A 1 283 ? -13.644 -2.094 12.221 1.00 86.31 283 ALA A C 1
ATOM 2242 O O . ALA A 1 283 ? -14.109 -1.050 11.759 1.00 86.31 283 ALA A O 1
ATOM 2243 N N . LEU A 1 284 ? -14.131 -3.294 11.880 1.00 84.88 284 LEU A N 1
ATOM 2244 C CA . LEU A 1 284 ? -15.245 -3.465 10.942 1.00 84.88 284 LEU A CA 1
ATOM 2245 C C . LEU A 1 284 ? -16.597 -3.069 11.549 1.00 84.88 284 LEU A C 1
ATOM 2247 O O . LEU A 1 284 ? -17.488 -2.617 10.830 1.00 84.88 284 LEU A O 1
ATOM 2251 N N . THR A 1 285 ? -16.752 -3.225 12.862 1.00 84.44 285 THR A N 1
ATOM 2252 C CA . THR A 1 285 ? -17.940 -2.776 13.601 1.00 84.44 285 THR A CA 1
ATOM 2253 C C . THR A 1 285 ? -17.910 -1.260 13.799 1.00 84.44 285 THR A C 1
ATOM 2255 O O . THR A 1 285 ? -18.918 -0.570 13.631 1.00 84.44 285 THR A O 1
ATOM 2258 N N . ASP A 1 286 ? -16.739 -0.714 14.110 1.00 84.06 286 ASP A N 1
ATOM 2259 C CA . ASP A 1 286 ? -16.547 0.707 14.370 1.00 84.06 286 ASP A CA 1
ATOM 2260 C C . ASP A 1 286 ? -16.722 1.559 13.107 1.00 84.06 286 ASP A C 1
ATOM 2262 O O . ASP A 1 286 ? -17.385 2.599 13.154 1.00 84.06 286 ASP A O 1
ATOM 2266 N N . VAL A 1 287 ? -16.196 1.109 11.959 1.00 83.44 287 VAL A N 1
ATOM 2267 C CA . VAL A 1 287 ? -16.381 1.827 10.686 1.00 83.44 287 VAL A CA 1
ATOM 2268 C C . VAL A 1 287 ? -17.852 1.893 10.291 1.00 83.44 287 VAL A C 1
ATOM 2270 O O . VAL A 1 287 ? -18.313 2.893 9.742 1.00 83.44 287 VAL A O 1
ATOM 2273 N N . TRP A 1 288 ? -18.624 0.860 10.621 1.00 80.50 288 TRP A N 1
ATOM 2274 C CA . TRP A 1 288 ? -20.038 0.806 10.290 1.00 80.50 288 TRP A CA 1
ATOM 2275 C C . TRP A 1 288 ? -20.846 1.898 10.988 1.00 80.50 288 TRP A C 1
ATOM 2277 O O . TRP A 1 288 ? -21.689 2.549 10.371 1.00 80.50 288 TRP A O 1
ATOM 2287 N N . SER A 1 289 ? -20.516 2.167 12.251 1.00 79.19 289 SER A N 1
ATOM 2288 C CA . SER A 1 289 ? -21.122 3.262 13.011 1.00 79.19 289 SER A CA 1
ATOM 2289 C C . SER A 1 289 ? -20.869 4.622 12.347 1.00 79.19 289 SER A C 1
ATOM 2291 O O . SER A 1 289 ? -21.752 5.478 12.342 1.00 79.19 289 SER A O 1
ATOM 2293 N N . LEU A 1 290 ? -19.696 4.812 11.731 1.00 79.81 290 LEU A N 1
ATOM 2294 C CA . LEU A 1 290 ? -19.384 6.027 10.973 1.00 79.81 290 LEU A CA 1
ATOM 2295 C C . LEU A 1 290 ? -20.150 6.097 9.651 1.00 79.81 290 LEU A C 1
ATOM 2297 O O . LEU A 1 290 ? -20.698 7.148 9.331 1.00 79.81 290 LEU A O 1
ATOM 2301 N N . ILE A 1 291 ? -20.230 4.991 8.906 1.00 80.81 291 ILE A N 1
ATOM 2302 C CA . ILE A 1 291 ? -20.963 4.935 7.632 1.00 80.81 291 ILE A CA 1
ATOM 2303 C C . ILE A 1 291 ? -22.444 5.275 7.843 1.00 80.81 291 ILE A C 1
ATOM 2305 O O . ILE A 1 291 ? -22.992 6.077 7.090 1.00 80.81 291 ILE A O 1
ATOM 2309 N N . TYR A 1 292 ? -23.079 4.754 8.898 1.00 76.38 292 TYR A N 1
ATOM 2310 C CA . TYR A 1 292 ? -24.452 5.136 9.240 1.00 76.38 292 TYR A CA 1
ATOM 2311 C C . TYR A 1 292 ? -24.577 6.595 9.691 1.00 76.38 292 TYR A C 1
ATOM 2313 O O . TYR A 1 292 ? -25.557 7.259 9.355 1.00 76.38 292 TYR A O 1
ATOM 2321 N N . ALA A 1 293 ? -23.594 7.121 10.426 1.00 72.56 293 ALA A N 1
ATOM 2322 C CA . ALA A 1 293 ? -23.605 8.518 10.855 1.00 72.56 293 ALA A CA 1
ATOM 2323 C C . ALA A 1 293 ? -23.500 9.510 9.679 1.00 72.56 293 ALA A C 1
ATOM 2325 O O . ALA A 1 293 ? -23.986 10.634 9.800 1.00 72.56 293 ALA A O 1
ATOM 2326 N N . LEU A 1 294 ? -22.912 9.108 8.544 1.00 64.88 294 LEU A N 1
ATOM 2327 C CA . LEU A 1 294 ? -22.890 9.915 7.315 1.00 64.88 294 LEU A CA 1
ATOM 2328 C C . LEU A 1 294 ? -24.284 10.094 6.689 1.00 64.88 294 LEU A C 1
ATOM 2330 O O . LEU A 1 294 ? -24.503 11.094 6.007 1.00 64.88 294 LEU A O 1
ATOM 2334 N N . ASP A 1 295 ? -25.205 9.154 6.925 1.00 61.56 295 ASP A N 1
ATOM 2335 C CA . ASP A 1 295 ? -26.560 9.136 6.350 1.00 61.56 295 ASP A CA 1
ATOM 2336 C C . ASP A 1 295 ? -27.645 9.588 7.346 1.00 61.56 295 ASP A C 1
ATOM 2338 O O . ASP A 1 295 ? -28.799 9.810 6.978 1.00 61.56 295 ASP A O 1
ATOM 2342 N N . ALA A 1 296 ? -27.288 9.775 8.622 1.00 54.75 296 ALA A N 1
ATOM 2343 C CA . ALA A 1 296 ? -28.199 10.354 9.597 1.00 54.75 296 ALA A CA 1
ATOM 2344 C C . ALA A 1 296 ? -28.601 11.769 9.133 1.00 54.75 296 ALA A C 1
ATOM 2346 O O . ALA A 1 296 ? -27.719 12.592 8.848 1.00 54.75 296 ALA A O 1
ATOM 2347 N N . PRO A 1 297 ? -29.909 12.104 9.063 1.00 45.28 297 PRO A N 1
ATOM 2348 C CA . PRO A 1 297 ? -30.320 13.469 8.772 1.00 45.28 297 PRO A CA 1
ATOM 2349 C C . PRO A 1 297 ? -29.605 14.382 9.763 1.00 45.28 297 PRO A C 1
ATOM 2351 O O . PRO A 1 297 ? -29.6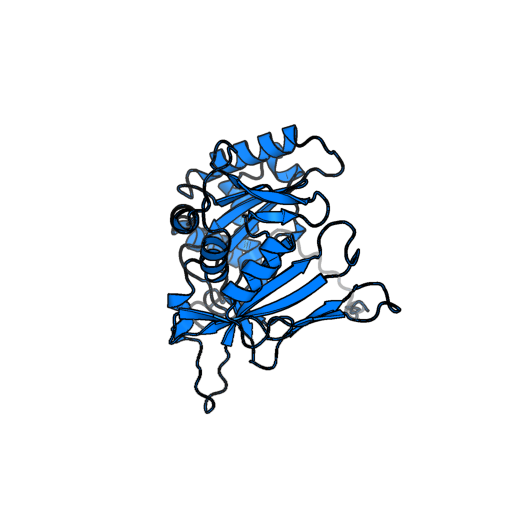29 14.119 10.963 1.00 45.28 297 PRO A O 1
ATOM 2354 N N . ARG A 1 298 ? -28.932 15.430 9.268 1.00 39.62 298 ARG A N 1
ATOM 2355 C CA . ARG A 1 298 ? -28.264 16.444 10.099 1.00 39.62 298 ARG A CA 1
ATOM 2356 C C . ARG A 1 298 ? -29.306 17.148 10.973 1.00 39.62 298 ARG A C 1
ATOM 2358 O O . ARG A 1 298 ? -29.736 18.262 10.682 1.00 39.62 298 ARG A O 1
ATOM 2365 N N . THR A 1 299 ? -29.723 16.516 12.059 1.00 38.69 299 THR A N 1
ATOM 2366 C CA . THR A 1 299 ? -30.580 17.092 13.086 1.00 38.69 299 THR A CA 1
ATOM 2367 C C . THR A 1 299 ? -29.721 18.070 13.874 1.00 38.69 299 THR A C 1
ATOM 2369 O O . THR A 1 299 ? -29.115 17.715 14.879 1.00 38.69 299 THR A O 1
ATOM 2372 N N . GLY A 1 300 ? -29.574 19.292 13.354 1.00 36.56 300 GLY A N 1
ATOM 2373 C CA . GLY A 1 300 ? -28.711 20.288 13.994 1.00 36.56 300 GLY A CA 1
ATOM 2374 C C . GLY A 1 300 ? -28.548 21.649 13.317 1.00 36.56 300 GLY A C 1
ATOM 2375 O O . GLY A 1 300 ? -27.906 22.522 13.893 1.00 36.56 300 GLY A O 1
ATOM 2376 N N . ARG A 1 301 ? -29.135 21.907 12.142 1.00 32.31 301 ARG A N 1
ATOM 2377 C CA . ARG A 1 301 ? -29.321 23.287 11.663 1.00 32.31 301 ARG A CA 1
ATOM 2378 C C . ARG A 1 301 ? -30.779 23.482 11.305 1.00 32.31 301 ARG A C 1
ATOM 2380 O O . ARG A 1 301 ? -31.288 22.796 10.427 1.00 32.31 301 ARG A O 1
ATOM 2387 N N . LYS A 1 302 ? -31.435 24.401 12.025 1.00 32.34 302 LYS A N 1
ATOM 2388 C CA . LYS A 1 302 ? -32.772 24.910 11.706 1.00 32.34 302 LYS A CA 1
ATOM 2389 C C . LYS A 1 302 ? -32.872 25.075 10.193 1.00 32.34 302 LYS A C 1
ATOM 2391 O O . LYS A 1 302 ? -32.119 25.857 9.614 1.00 32.34 302 LYS A O 1
ATOM 2396 N N . ALA A 1 303 ? -33.790 24.333 9.585 1.00 30.88 303 ALA A N 1
ATOM 2397 C CA . ALA A 1 303 ? -34.267 24.621 8.251 1.00 30.88 303 ALA A CA 1
ATOM 2398 C C . ALA A 1 303 ? -34.858 26.035 8.294 1.00 30.88 303 ALA A C 1
ATOM 2400 O O . ALA A 1 303 ? -35.988 26.243 8.729 1.00 30.88 303 ALA A O 1
ATOM 2401 N N . VAL A 1 304 ? -34.061 27.031 7.915 1.00 33.31 304 VAL A N 1
ATOM 2402 C CA . VAL A 1 304 ? -34.610 28.308 7.483 1.00 33.31 304 VAL A CA 1
ATOM 2403 C C . VAL A 1 304 ? -35.240 27.991 6.137 1.00 33.31 304 VAL A C 1
ATOM 2405 O O . VAL A 1 304 ? -34.536 27.836 5.141 1.00 33.31 304 VAL A O 1
ATOM 2408 N N . MET A 1 305 ? -36.559 27.791 6.132 1.00 30.67 305 MET A N 1
ATOM 2409 C CA . MET A 1 305 ? -37.335 27.740 4.901 1.00 30.67 305 MET A CA 1
ATOM 2410 C C . MET A 1 305 ? -37.118 29.066 4.169 1.00 30.67 305 MET A C 1
ATOM 2412 O O . MET A 1 305 ? -37.707 30.085 4.516 1.00 30.67 305 MET A O 1
ATOM 2416 N N . SER A 1 306 ? -36.234 29.061 3.174 1.00 32.03 306 SER A N 1
ATOM 2417 C CA . SER A 1 306 ? -36.182 30.108 2.163 1.00 32.03 306 SER A CA 1
ATOM 2418 C C . SER A 1 306 ? -37.404 29.917 1.269 1.00 32.03 306 SER A C 1
ATOM 2420 O O . SER A 1 306 ? -37.463 28.993 0.461 1.00 32.03 306 SER A O 1
ATOM 2422 N N . THR A 1 307 ? -38.410 30.765 1.447 1.00 35.19 307 THR A N 1
ATOM 2423 C CA . THR A 1 307 ? -39.645 30.831 0.655 1.00 35.19 307 THR A CA 1
ATOM 2424 C C . THR A 1 307 ? -39.404 31.440 -0.730 1.00 35.19 307 THR A C 1
ATOM 2426 O O . THR A 1 307 ? -40.100 32.367 -1.135 1.00 35.19 307 THR A O 1
ATOM 2429 N N . ASN A 1 308 ? -38.413 30.946 -1.481 1.00 32.69 308 ASN A N 1
ATOM 2430 C CA . ASN A 1 308 ? -38.105 31.498 -2.801 1.00 32.69 308 ASN A CA 1
ATOM 2431 C C . ASN A 1 308 ? -37.948 30.402 -3.875 1.00 32.69 308 ASN A C 1
ATOM 2433 O O . ASN A 1 308 ? -36.861 29.849 -4.038 1.00 32.69 308 ASN A O 1
ATOM 2437 N N . PRO A 1 309 ? -39.007 30.078 -4.643 1.00 35.28 309 PRO A N 1
ATOM 2438 C CA . PRO A 1 309 ? -39.044 28.922 -5.546 1.00 35.28 309 PRO A CA 1
ATOM 2439 C C . PRO A 1 309 ? -38.347 29.161 -6.904 1.00 35.28 309 PRO A C 1
ATOM 2441 O O . PRO A 1 309 ? -38.828 28.703 -7.936 1.00 35.28 309 PRO A O 1
ATOM 2444 N N . ARG A 1 310 ? -37.235 29.913 -6.957 1.00 35.62 310 ARG A N 1
ATOM 2445 C CA . ARG A 1 310 ? -36.606 30.313 -8.240 1.00 35.62 310 ARG A CA 1
ATOM 2446 C C . ARG A 1 310 ? -35.078 30.218 -8.337 1.00 35.62 310 ARG A C 1
ATOM 2448 O O . ARG A 1 310 ? -34.500 30.801 -9.250 1.00 35.62 310 ARG A O 1
ATOM 2455 N N . ARG A 1 311 ? -34.400 29.464 -7.471 1.00 33.00 311 ARG A N 1
ATOM 2456 C CA . ARG A 1 311 ? -32.961 29.174 -7.639 1.00 33.00 311 ARG A CA 1
ATOM 2457 C C . ARG A 1 311 ? -32.606 27.758 -7.188 1.00 33.00 311 ARG A C 1
ATOM 2459 O O . ARG A 1 311 ? -31.905 27.601 -6.206 1.00 33.00 311 ARG A O 1
ATOM 2466 N N . ASP A 1 312 ? -33.061 26.757 -7.932 1.00 33.53 312 ASP A N 1
ATOM 2467 C CA . ASP A 1 312 ? -32.527 25.391 -7.852 1.00 33.53 312 ASP A CA 1
ATOM 2468 C C . ASP A 1 312 ? -32.427 24.796 -9.260 1.00 33.53 312 ASP A C 1
ATOM 2470 O O . ASP A 1 312 ? -33.145 23.880 -9.639 1.00 33.53 312 ASP A O 1
ATOM 2474 N N . THR A 1 313 ? -31.529 25.357 -10.067 1.00 34.44 313 THR A N 1
ATOM 2475 C CA . THR A 1 313 ? -30.987 24.692 -11.259 1.00 34.44 313 THR A CA 1
ATOM 2476 C C .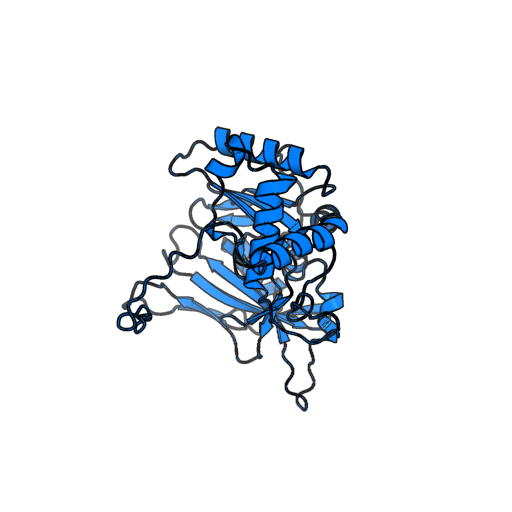 THR A 1 313 ? -29.598 25.251 -11.530 1.00 34.44 313 THR A C 1
ATOM 2478 O O . THR A 1 313 ? -29.487 26.360 -12.054 1.00 34.44 313 THR A O 1
ATOM 2481 N N . LYS A 1 314 ? -28.562 24.496 -11.147 1.00 27.53 314 LYS A N 1
ATOM 2482 C CA . LYS A 1 314 ? -27.342 24.203 -11.927 1.00 27.53 314 LYS A CA 1
ATOM 2483 C C . LYS A 1 314 ? -26.226 23.733 -10.995 1.00 27.53 314 LYS A C 1
ATOM 2485 O O . LYS A 1 314 ? -25.527 24.527 -10.376 1.00 27.53 314 LYS A O 1
ATOM 2490 N N . TRP A 1 315 ? -26.073 22.415 -10.931 1.00 28.03 315 TRP A N 1
ATOM 2491 C CA . TRP A 1 315 ? -24.782 21.793 -10.681 1.00 28.03 315 TRP A CA 1
ATOM 2492 C C . TRP A 1 315 ? -24.053 21.791 -12.022 1.00 28.03 315 TRP A C 1
ATOM 2494 O O . TRP A 1 315 ? -24.357 20.972 -12.887 1.00 28.03 315 TRP A O 1
ATOM 2504 N N . ASP A 1 316 ? -23.171 22.768 -12.220 1.00 29.12 316 ASP A N 1
ATOM 2505 C CA . ASP A 1 316 ? -22.231 22.748 -13.333 1.00 29.12 316 ASP A CA 1
ATOM 2506 C C . ASP A 1 316 ? -21.152 21.704 -13.028 1.00 29.12 316 ASP A C 1
ATOM 2508 O O . ASP A 1 316 ? -20.430 21.766 -12.030 1.00 29.12 316 ASP A O 1
ATOM 2512 N N . CYS A 1 317 ? -21.102 20.706 -13.901 1.00 30.22 317 CYS A N 1
ATOM 2513 C CA . CYS A 1 317 ? -20.046 19.720 -14.008 1.00 30.22 317 CYS A CA 1
ATOM 2514 C C . CYS A 1 317 ? -18.742 20.432 -14.401 1.00 30.22 317 CYS A C 1
ATOM 2516 O O . CYS A 1 317 ? -18.720 21.202 -15.360 1.00 30.22 317 CYS A O 1
ATOM 2518 N N . LEU A 1 318 ? -17.659 20.160 -13.674 1.00 29.39 318 LEU A N 1
ATOM 2519 C CA . LEU A 1 318 ? -16.315 20.615 -14.018 1.00 29.39 318 LEU A CA 1
ATOM 2520 C C . LEU A 1 318 ? -15.824 19.887 -15.280 1.00 29.39 318 LEU A C 1
ATOM 2522 O O . LEU A 1 318 ? -15.745 18.658 -15.302 1.00 29.39 318 LEU A O 1
ATOM 2526 N N . THR A 1 319 ? -15.526 20.680 -16.309 1.00 31.75 319 THR A N 1
ATOM 2527 C CA . THR A 1 319 ? -14.562 20.408 -17.390 1.00 31.75 319 THR A CA 1
ATOM 2528 C C . THR A 1 319 ? -13.142 20.294 -16.862 1.00 31.75 319 THR A C 1
ATOM 2530 O O . THR A 1 319 ? -12.815 21.078 -15.941 1.00 31.75 319 THR A O 1
#

Nearest PDB structures (foldseek):
  7nqd-assembly2_B  TM=6.182E-01  e=1.524E-05  Marinitoga sp. 1137
  2r9l-assembly1_A  TM=4.834E-01  e=5.702E-05  Mycobacterium tuberculosis H37Rv
  5yhf-assembly1_A  TM=6.363E-01  e=2.313E+00  Thermus thermophilus HB8
  6baj-assembly1_C  TM=1.818E-01  e=2.909E+00  Escherichia coli K-12
  8d0k-assembly1_F  TM=1.663E-01  e=3.659E+00  Homo sapiens

Sequence (319 aa):
MSDVVGFAIAFIKGLHHRELLPDAEPDVSRRNFYLARDMRVLPPVGKLGGYHSRFIAWFDRLNDLVYFPANIRFTKPGDKGAEPINVVFGDASAEVALRMLEREGYAVQVSLAYTRANKTDVFSGEVYALERVMLELESKGSKDLSGVKGAVTQALDALGSYVESPIVIFSGNKSYYVVLELPKPIRAGEYDIRDRLGVVVRRVSLGEVHRALYELIVRRYLRNDNGITRYLDNQVAEPKRLLRIPGFRHEVSGQPAQLLDTDLHPIDLDPSVMDRAVLTKDALTDVWSLIYALDAPRTGRKAVMSTNPRRDTKWDCLT

Solvent-accessible surface area (backbone atoms only — not comparable to full-atom values): 17670 Å² total; per-residue (Å²): 132,67,54,48,52,63,31,43,53,50,63,66,54,44,93,56,42,77,78,50,39,79,81,30,48,89,58,88,89,50,104,59,39,38,44,28,27,36,34,37,41,31,47,25,64,94,40,67,81,76,34,35,27,52,26,37,39,37,56,38,76,89,77,76,42,51,35,43,62,38,60,45,56,29,40,37,87,94,44,91,84,59,78,70,46,78,48,76,58,44,100,36,47,35,61,60,46,42,51,51,36,51,76,71,35,23,20,44,27,36,30,41,20,36,18,37,25,51,95,84,46,53,51,58,58,45,86,44,29,43,40,45,51,60,46,41,36,36,46,91,86,51,92,67,51,66,66,45,52,53,23,49,43,54,46,50,65,45,37,52,88,45,25,82,39,62,41,29,32,39,51,30,76,64,37,36,37,46,33,36,31,49,72,59,69,48,48,70,64,77,71,36,44,53,50,99,86,67,49,76,76,42,86,46,53,62,53,55,52,40,33,35,46,48,49,41,44,45,50,63,50,43,58,57,37,67,76,39,57,75,29,47,47,74,86,45,54,40,49,78,41,65,44,74,41,52,65,24,16,22,35,82,66,62,33,44,12,37,39,30,47,89,86,69,45,81,51,80,66,55,66,67,46,57,73,36,7,30,33,45,73,60,56,66,60,56,30,47,57,50,57,52,58,74,70,50,77,78,86,82,64,84,81,74,81,73,93,62,101,82,81,89,85,79,88,79,79,85,128